Protein AF-A0A965XVR7-F1 (afdb_monomer)

Secondary structure (DSSP, 8-state):
------EESS-SBGGGG--TT-TT---GGGS-B-TT-SEEE--HHHHHHTT----TTT----TTSPEEP----TT-STT---PPPTT--EEEEE--SS---TT-EEE-TT-BTTB--EEE---GGGEEEEEEB-SSTTGGGG--S-TTT-SS-B-S-SSS--TT-S-EEEEPEEEEETTEEEE--SS-HHHHEEEESS--TT--

Foldseek 3Di:
DQFDAFEEQEQAQCLVVDDCPDPLNDDSVLGDRSVPGQEYAACQVVLVVVVARADCVQGPDDPVHHHDDDPDDQDRHNDDTPDADLQWHKDWDFDDPDPFDRPQWDWDPPADPVGTTTHGDDDPVRTPAIATEGFALVCQVVTDDDCVRAVEHHYQYNDGGCGPNQKDKDFDFPDDDPPHTDTDDPSHCVPGIDIDNHDDPSDD

Structure (mmCIF, N/CA/C/O backbone)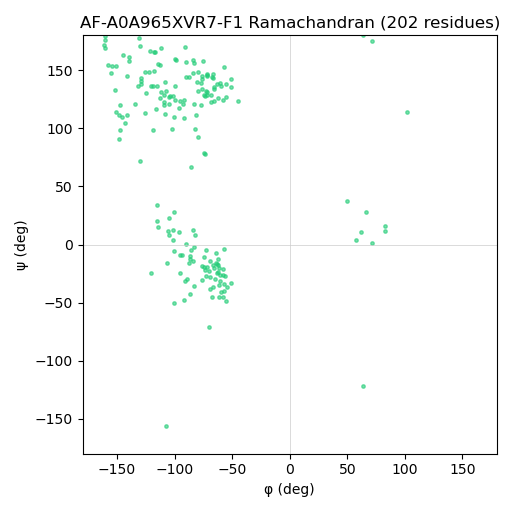:
data_AF-A0A965XVR7-F1
#
_entry.id   AF-A0A965XVR7-F1
#
loop_
_atom_site.group_PDB
_atom_site.id
_atom_site.type_symbol
_atom_site.label_atom_id
_atom_site.label_alt_id
_atom_site.label_comp_id
_atom_site.label_asym_id
_atom_site.label_entity_id
_atom_site.label_seq_id
_atom_site.pdbx_PDB_ins_code
_atom_site.Cartn_x
_atom_site.Cartn_y
_atom_site.Cartn_z
_atom_site.occupancy
_atom_site.B_iso_or_equiv
_atom_site.auth_seq_id
_atom_site.auth_comp_id
_atom_site.auth_asym_id
_atom_site.auth_atom_id
_atom_site.pdbx_PDB_model_num
ATOM 1 N N . PRO A 1 1 ? -16.048 -15.117 2.953 1.00 80.44 1 PRO A N 1
ATOM 2 C CA . PRO A 1 1 ? -16.398 -13.707 3.264 1.00 80.44 1 PRO A CA 1
ATOM 3 C C . PRO A 1 1 ? -15.919 -13.343 4.672 1.00 80.44 1 PRO A C 1
ATOM 5 O O . PRO A 1 1 ? -16.088 -14.174 5.555 1.00 80.44 1 PRO A O 1
ATOM 8 N N . GLY A 1 2 ? -15.313 -12.165 4.871 1.00 85.12 2 GLY A N 1
ATOM 9 C CA . GLY A 1 2 ? -14.724 -11.775 6.167 1.00 85.12 2 GLY A CA 1
ATOM 10 C C . GLY A 1 2 ? -13.308 -12.311 6.424 1.00 85.12 2 GLY A C 1
ATOM 11 O O . GLY A 1 2 ? -12.833 -12.246 7.547 1.00 85.12 2 GLY A O 1
ATOM 12 N N . GLN A 1 3 ? -12.649 -12.853 5.398 1.00 89.81 3 GLN A N 1
ATOM 13 C CA . GLN A 1 3 ? -11.225 -13.190 5.445 1.00 89.81 3 GLN A CA 1
ATOM 14 C C . GLN A 1 3 ? -10.391 -11.997 4.969 1.00 89.81 3 GLN A C 1
ATOM 16 O O . GLN A 1 3 ? -10.885 -11.164 4.204 1.00 89.81 3 GLN A O 1
ATOM 21 N N . SER A 1 4 ? -9.131 -11.955 5.391 1.00 93.12 4 SER A N 1
ATOM 22 C CA . SER A 1 4 ? -8.161 -10.924 5.022 1.00 93.12 4 SER A CA 1
ATOM 23 C C . SER A 1 4 ? -6.947 -11.560 4.359 1.00 93.12 4 SER A C 1
ATOM 25 O O . SER A 1 4 ? -6.571 -12.671 4.724 1.00 93.12 4 SER A O 1
ATOM 27 N N . ILE A 1 5 ? -6.340 -10.822 3.433 1.00 95.81 5 ILE A N 1
ATOM 28 C CA . ILE A 1 5 ? -5.029 -11.120 2.857 1.00 95.81 5 ILE A CA 1
ATOM 29 C C . ILE A 1 5 ? -4.039 -10.100 3.421 1.00 95.81 5 ILE A C 1
ATOM 31 O O . ILE A 1 5 ? -4.333 -8.903 3.429 1.00 95.81 5 ILE A O 1
ATOM 35 N N . VAL A 1 6 ? -2.891 -10.569 3.895 1.00 96.94 6 VAL A N 1
ATOM 36 C CA . VAL A 1 6 ? -1.755 -9.754 4.327 1.00 96.94 6 VAL A CA 1
ATOM 37 C C . VAL A 1 6 ? -0.636 -9.920 3.308 1.00 96.94 6 VAL A C 1
ATOM 39 O O . VAL A 1 6 ? -0.188 -11.038 3.069 1.00 96.94 6 VAL A O 1
ATOM 42 N N . ILE A 1 7 ? -0.191 -8.802 2.736 1.00 96.56 7 ILE A N 1
ATOM 43 C CA . ILE A 1 7 ? 1.007 -8.732 1.898 1.00 96.56 7 ILE A CA 1
ATOM 44 C C . ILE A 1 7 ? 2.062 -7.990 2.713 1.00 96.56 7 ILE A C 1
ATOM 46 O O . ILE A 1 7 ? 1.868 -6.814 3.037 1.00 96.56 7 ILE A O 1
ATOM 50 N N . ALA A 1 8 ? 3.122 -8.686 3.106 1.00 95.25 8 ALA A N 1
ATOM 51 C CA . ALA A 1 8 ? 4.238 -8.087 3.822 1.00 95.25 8 ALA A CA 1
ATOM 52 C C . ALA A 1 8 ? 5.229 -7.442 2.845 1.00 95.25 8 ALA A C 1
ATOM 54 O O . ALA A 1 8 ? 5.249 -7.777 1.663 1.00 95.25 8 ALA A O 1
ATOM 55 N N . PHE A 1 9 ? 6.032 -6.505 3.354 1.00 91.44 9 PHE A N 1
ATOM 56 C CA . PHE A 1 9 ? 7.235 -6.078 2.649 1.00 91.44 9 PHE A CA 1
ATOM 57 C C . PHE A 1 9 ? 8.248 -7.230 2.698 1.00 91.44 9 PHE A C 1
ATOM 59 O O . PHE A 1 9 ? 8.332 -7.951 1.719 1.00 91.44 9 PHE A O 1
ATOM 66 N N . ASP A 1 10 ? 8.829 -7.505 3.872 1.00 92.12 10 ASP A N 1
ATOM 67 C CA .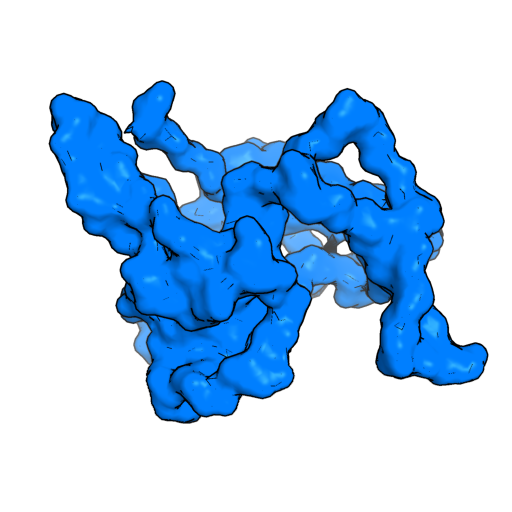 ASP A 1 10 ? 9.496 -8.781 4.166 1.00 92.12 10 ASP A CA 1
ATOM 68 C C . ASP A 1 10 ? 8.589 -9.617 5.083 1.00 92.12 10 ASP A C 1
ATOM 70 O O . ASP A 1 10 ? 8.161 -9.137 6.146 1.00 92.12 10 ASP A O 1
ATOM 74 N N . ALA A 1 11 ? 8.286 -10.865 4.726 1.00 95.69 11 ALA A N 1
ATOM 75 C CA . ALA A 1 11 ? 7.498 -11.750 5.583 1.00 95.69 11 ALA A CA 1
ATOM 76 C C . ALA A 1 11 ? 8.386 -12.469 6.601 1.00 95.69 11 ALA A C 1
ATOM 78 O O . ALA A 1 11 ? 8.523 -13.687 6.580 1.00 95.69 11 ALA A O 1
ATOM 79 N N . ILE A 1 12 ? 8.977 -11.729 7.537 1.00 94.81 12 ILE A N 1
ATOM 80 C CA . ILE A 1 12 ? 9.831 -12.288 8.596 1.00 94.81 12 ILE A CA 1
ATOM 81 C C . ILE A 1 12 ? 9.268 -12.025 9.995 1.00 94.81 12 ILE A C 1
ATOM 83 O O . ILE A 1 12 ? 8.392 -11.180 10.204 1.00 94.81 12 ILE A O 1
ATOM 87 N N . ASN A 1 13 ? 9.800 -12.738 10.987 1.00 95.94 13 ASN A N 1
ATOM 88 C CA . ASN A 1 13 ? 9.519 -12.450 12.386 1.00 95.94 13 ASN A CA 1
ATOM 89 C C . ASN A 1 13 ? 10.376 -11.268 12.867 1.00 95.94 13 ASN A C 1
ATOM 91 O O . ASN A 1 13 ? 11.504 -11.449 13.331 1.00 95.94 13 ASN A O 1
ATOM 95 N N . PHE A 1 14 ? 9.858 -10.038 12.789 1.00 93.25 14 PHE A N 1
ATOM 96 C CA . PHE A 1 14 ? 10.634 -8.864 13.206 1.00 93.25 14 PHE A CA 1
ATOM 97 C C . PHE A 1 14 ? 10.933 -8.855 14.709 1.00 93.25 14 PHE A C 1
ATOM 99 O O . PHE A 1 14 ? 11.899 -8.210 15.116 1.00 93.25 14 PHE A O 1
ATOM 106 N N . LYS A 1 15 ? 10.186 -9.600 15.539 1.00 94.50 15 LYS A N 1
ATOM 107 C CA . LYS A 1 15 ? 10.481 -9.716 16.977 1.00 94.50 15 LYS A CA 1
ATOM 108 C C . LYS A 1 15 ? 11.864 -10.317 17.245 1.00 94.50 15 LYS A C 1
ATOM 110 O O . LYS A 1 15 ? 12.506 -9.939 18.221 1.00 94.50 15 LYS A O 1
ATOM 115 N N . GLU A 1 16 ? 12.356 -11.197 16.374 1.00 94.06 16 GLU A N 1
ATOM 116 C CA . GLU A 1 16 ? 13.706 -11.778 16.484 1.00 94.06 16 GLU A CA 1
ATOM 117 C C . GLU A 1 16 ? 14.816 -10.761 16.193 1.00 94.06 16 GLU A C 1
ATOM 119 O O . GLU A 1 16 ? 15.928 -10.892 16.699 1.00 94.06 16 GLU A O 1
ATOM 124 N N . ASN A 1 17 ? 14.491 -9.701 15.451 1.00 86.62 17 ASN A N 1
ATOM 125 C CA . ASN A 1 17 ? 15.393 -8.608 15.094 1.00 86.62 17 ASN A CA 1
ATOM 126 C C . ASN A 1 17 ? 15.105 -7.331 15.901 1.00 86.62 17 ASN A C 1
ATOM 128 O O . ASN A 1 17 ? 15.425 -6.221 15.466 1.00 86.62 17 ASN A O 1
ATOM 132 N N . PHE A 1 18 ? 14.471 -7.467 17.069 1.00 89.12 18 PHE A N 1
ATOM 133 C CA . PHE A 1 18 ? 14.113 -6.333 17.911 1.00 89.12 18 PHE A CA 1
ATOM 134 C C . PHE A 1 18 ? 15.341 -5.499 18.298 1.00 89.12 18 PHE A C 1
ATOM 136 O O . PHE A 1 18 ? 16.292 -5.991 18.909 1.00 89.12 18 PHE A O 1
ATOM 143 N N . ASN A 1 19 ? 15.281 -4.199 17.998 1.00 87.88 19 ASN A N 1
ATOM 144 C CA . ASN A 1 19 ? 16.278 -3.233 18.439 1.00 87.88 19 ASN A CA 1
ATOM 145 C C . ASN A 1 19 ? 15.755 -2.438 19.654 1.00 87.88 19 ASN A C 1
ATOM 147 O O . ASN A 1 19 ? 14.888 -1.570 19.482 1.00 87.88 19 ASN A O 1
ATOM 151 N N . PRO A 1 20 ? 16.307 -2.647 20.867 1.00 87.31 20 PRO A N 1
ATOM 152 C CA . PRO A 1 20 ? 15.890 -1.909 22.062 1.00 87.31 20 PRO A CA 1
ATOM 153 C C . PRO A 1 20 ? 16.230 -0.413 22.012 1.00 87.31 20 PRO A C 1
ATOM 155 O O . PRO A 1 20 ? 15.641 0.366 22.752 1.00 87.31 20 PRO A O 1
ATOM 158 N N . ASN A 1 21 ? 17.140 0.007 21.128 1.00 89.00 21 ASN A N 1
ATOM 159 C CA . ASN A 1 21 ? 17.541 1.404 20.937 1.00 89.00 21 ASN A CA 1
ATOM 160 C C . ASN A 1 21 ? 16.867 2.040 19.707 1.00 89.00 21 ASN A C 1
ATOM 162 O O . ASN A 1 21 ? 17.444 2.914 19.058 1.00 89.00 21 ASN A O 1
ATOM 166 N N . ASN A 1 22 ? 15.674 1.571 19.326 1.00 87.12 22 ASN A N 1
ATOM 167 C CA . ASN A 1 22 ? 14.956 2.124 18.182 1.00 87.12 22 ASN A CA 1
ATOM 168 C C . ASN A 1 22 ? 14.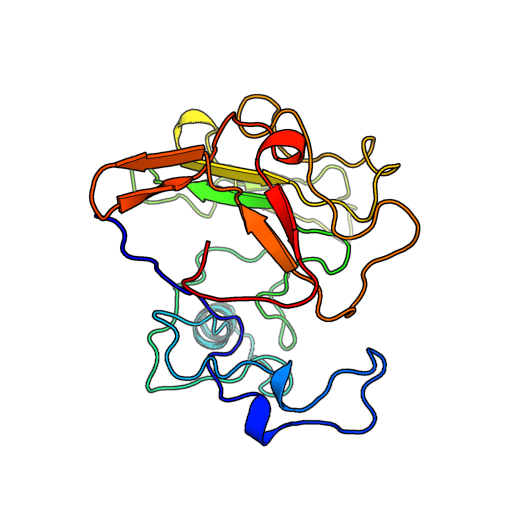496 3.570 18.450 1.00 87.12 22 ASN A C 1
ATOM 170 O O . ASN A 1 22 ? 14.094 3.934 19.553 1.00 87.12 22 ASN A O 1
ATOM 174 N N . TRP A 1 23 ? 14.528 4.395 17.408 1.00 80.94 23 TRP A N 1
ATOM 175 C CA . TRP A 1 23 ? 14.262 5.833 17.485 1.00 80.94 23 TRP A CA 1
ATOM 176 C C . TRP A 1 23 ? 12.754 6.160 17.670 1.00 80.94 23 TRP A C 1
ATOM 178 O O . TRP A 1 23 ? 12.421 7.291 18.015 1.00 80.94 23 TRP A O 1
ATOM 188 N N . ALA A 1 24 ? 11.852 5.174 17.520 1.00 83.38 24 ALA A N 1
ATOM 189 C CA . ALA A 1 24 ? 10.412 5.294 17.802 1.00 83.38 24 ALA A CA 1
ATOM 190 C C . ALA A 1 24 ? 10.027 5.026 19.269 1.00 83.38 24 ALA A C 1
ATOM 192 O O . ALA A 1 24 ? 8.872 5.246 19.633 1.00 83.38 24 ALA A O 1
ATOM 193 N N . GLY A 1 25 ? 10.943 4.522 20.104 1.00 86.69 25 GLY A N 1
ATOM 194 C CA . GLY A 1 25 ? 10.616 4.104 21.471 1.00 86.69 25 GLY A CA 1
ATOM 195 C C . GLY A 1 25 ? 9.667 2.900 21.542 1.00 86.69 25 GLY A C 1
ATOM 196 O O . GLY A 1 25 ? 8.910 2.777 22.501 1.00 86.69 25 GLY A O 1
ATOM 197 N N . LEU A 1 26 ? 9.678 2.033 20.525 1.00 89.44 26 LEU A N 1
ATOM 198 C CA . LEU A 1 26 ? 8.890 0.800 20.481 1.00 89.44 26 LEU A CA 1
ATOM 199 C C . LEU A 1 26 ? 9.439 -0.252 21.445 1.00 89.44 26 LEU A C 1
ATOM 201 O O . LEU A 1 26 ? 10.653 -0.389 21.619 1.00 89.44 26 LEU A O 1
ATOM 205 N N . THR A 1 27 ? 8.534 -1.040 22.006 1.00 91.88 27 THR A N 1
ATOM 206 C CA . THR A 1 27 ? 8.822 -2.251 22.775 1.00 91.88 27 THR A CA 1
ATOM 207 C C . THR A 1 27 ? 8.837 -3.485 21.870 1.00 91.88 27 THR A C 1
ATOM 209 O O . THR A 1 27 ? 8.429 -3.429 20.711 1.00 91.88 27 THR A O 1
ATOM 212 N N . LEU A 1 28 ? 9.283 -4.627 22.400 1.00 92.81 28 LEU A N 1
ATOM 213 C CA . LEU A 1 28 ? 9.250 -5.903 21.678 1.00 92.81 28 LEU A CA 1
ATOM 214 C C . LEU A 1 28 ? 7.831 -6.288 21.221 1.00 92.81 28 LEU A C 1
ATOM 216 O O . LEU A 1 28 ? 7.670 -6.873 20.154 1.00 92.81 28 LEU A O 1
ATOM 220 N N . GLU A 1 29 ? 6.800 -5.954 22.001 1.00 91.31 29 GLU A N 1
ATOM 221 C CA . GLU A 1 29 ? 5.413 -6.294 21.654 1.00 91.31 29 GLU A CA 1
ATOM 222 C C . GLU A 1 29 ? 4.836 -5.436 20.530 1.00 91.31 29 GLU A C 1
ATOM 224 O O . GLU A 1 29 ? 3.888 -5.853 19.870 1.00 91.31 29 GLU A O 1
ATOM 229 N N . ASP A 1 30 ? 5.432 -4.272 20.271 1.00 90.88 30 ASP A N 1
ATOM 230 C CA . ASP A 1 30 ? 5.061 -3.423 19.141 1.00 90.88 30 ASP A CA 1
ATOM 231 C C . ASP A 1 30 ? 5.609 -3.959 17.804 1.00 90.88 30 ASP A C 1
ATOM 233 O O . ASP A 1 30 ? 5.134 -3.562 16.739 1.00 90.88 30 ASP A O 1
ATOM 237 N N . TYR A 1 31 ? 6.616 -4.842 17.840 1.00 91.81 31 TYR A N 1
ATOM 238 C CA . TYR A 1 31 ? 7.166 -5.480 16.645 1.00 91.81 31 TYR A CA 1
ATOM 239 C C . TYR A 1 31 ? 6.237 -6.598 16.167 1.00 91.81 31 TYR A C 1
ATOM 241 O O . TYR A 1 31 ? 5.703 -7.380 16.954 1.00 91.81 31 TYR A O 1
ATOM 249 N N . LEU A 1 32 ? 6.064 -6.690 14.851 1.00 93.81 32 LEU A N 1
ATOM 250 C CA . LEU A 1 32 ? 5.191 -7.682 14.237 1.00 93.81 32 LEU A CA 1
ATOM 251 C C . LEU A 1 32 ? 5.942 -8.971 13.916 1.00 93.81 32 LEU A C 1
ATOM 253 O O . LEU A 1 32 ? 7.079 -8.947 13.453 1.00 93.81 32 LEU A O 1
ATOM 257 N N . ASP A 1 33 ? 5.255 -10.094 14.075 1.00 95.62 33 ASP A N 1
ATOM 258 C CA . ASP A 1 33 ? 5.623 -11.318 13.377 1.00 95.62 33 ASP A CA 1
ATOM 259 C C . ASP A 1 33 ? 4.842 -11.374 12.056 1.00 95.62 33 ASP A C 1
ATOM 261 O O . ASP A 1 33 ? 3.617 -11.524 12.059 1.00 95.62 33 ASP A O 1
ATOM 265 N N . LEU A 1 34 ? 5.542 -11.191 10.934 1.00 96.25 34 LEU A N 1
ATOM 266 C CA . LEU A 1 34 ? 4.979 -11.262 9.585 1.00 96.25 34 LEU A CA 1
ATOM 267 C C . LEU A 1 34 ? 5.365 -12.556 8.858 1.00 96.25 34 LEU A C 1
ATOM 269 O O . LEU A 1 34 ? 5.012 -12.710 7.694 1.00 96.25 34 LEU A O 1
ATOM 273 N N . SER A 1 35 ? 6.002 -13.519 9.538 1.00 96.69 35 SER A N 1
ATOM 274 C CA . SER A 1 35 ? 6.417 -14.807 8.949 1.00 96.69 35 SER A CA 1
ATOM 275 C C . SER A 1 35 ? 5.263 -15.674 8.432 1.00 96.69 35 SER A C 1
ATOM 277 O O . SER A 1 35 ? 5.479 -16.646 7.714 1.00 96.69 35 SER A O 1
ATOM 279 N N . THR A 1 36 ? 4.030 -15.307 8.786 1.00 95.69 36 THR A N 1
ATOM 280 C CA . THR A 1 36 ? 2.781 -15.970 8.385 1.00 95.69 36 THR A CA 1
ATOM 281 C C . THR A 1 36 ? 1.886 -15.077 7.514 1.00 95.69 36 THR A C 1
ATOM 283 O O . THR A 1 36 ? 0.667 -15.284 7.436 1.00 95.69 36 THR A O 1
ATOM 286 N N . ALA A 1 37 ? 2.462 -14.048 6.882 1.00 97.75 37 ALA A N 1
ATOM 287 C CA . ALA A 1 37 ? 1.774 -13.282 5.847 1.00 97.75 37 ALA A CA 1
ATOM 288 C C . ALA A 1 37 ? 1.319 -14.204 4.701 1.00 97.75 37 ALA A C 1
ATOM 290 O O . ALA A 1 37 ? 1.895 -15.264 4.468 1.00 97.75 37 ALA A O 1
ATOM 291 N N . ASP A 1 38 ? 0.251 -13.816 4.002 1.00 98.31 38 ASP A N 1
ATOM 292 C CA . ASP A 1 38 ? -0.278 -14.623 2.896 1.00 98.31 38 ASP A CA 1
ATOM 293 C C . ASP A 1 38 ? 0.602 -14.490 1.644 1.00 98.31 38 ASP A C 1
ATOM 295 O O . ASP A 1 38 ? 0.694 -15.428 0.854 1.00 98.31 38 ASP A O 1
ATOM 299 N N . PHE A 1 39 ? 1.241 -13.327 1.488 1.00 98.00 39 PHE A N 1
ATOM 300 C CA . PHE A 1 39 ? 2.245 -13.043 0.470 1.00 98.00 39 PHE A CA 1
ATOM 301 C C . PHE A 1 39 ? 3.322 -12.108 1.020 1.00 98.00 39 PHE A C 1
ATOM 303 O O . PHE A 1 39 ? 3.091 -11.380 1.992 1.00 98.00 39 PHE A O 1
ATOM 310 N N . GLU A 1 40 ? 4.450 -12.047 0.328 1.00 96.44 40 GLU A N 1
ATOM 311 C CA . GLU A 1 40 ? 5.478 -11.032 0.540 1.00 96.44 40 GLU A CA 1
ATOM 312 C C . GLU A 1 40 ? 5.908 -10.371 -0.765 1.00 96.44 40 GLU A C 1
ATOM 314 O O . GLU A 1 40 ? 5.507 -10.779 -1.861 1.00 96.44 40 GLU A O 1
ATOM 319 N N . MET A 1 41 ? 6.691 -9.306 -0.637 1.00 93.94 41 MET A N 1
ATOM 320 C CA . MET A 1 41 ? 7.310 -8.638 -1.767 1.00 93.94 41 MET A CA 1
ATOM 321 C C . MET A 1 41 ? 8.765 -9.074 -1.832 1.00 93.94 41 MET A C 1
ATOM 323 O O . MET A 1 41 ? 9.482 -8.922 -0.860 1.00 93.94 41 MET A O 1
ATOM 327 N N . TYR A 1 42 ? 9.207 -9.548 -2.994 1.00 95.12 42 TYR A N 1
ATOM 328 C CA . TYR A 1 42 ? 10.615 -9.851 -3.224 1.00 95.12 42 TYR A CA 1
ATOM 329 C C . TYR A 1 42 ? 10.994 -9.435 -4.640 1.00 95.12 42 TYR A C 1
ATOM 331 O O . TYR A 1 42 ? 10.512 -9.990 -5.633 1.00 95.12 42 TYR A O 1
ATOM 339 N N . ALA A 1 43 ? 11.821 -8.396 -4.764 1.00 94.81 43 ALA A N 1
ATOM 340 C CA . ALA A 1 43 ? 12.060 -7.744 -6.048 1.00 94.81 43 ALA A CA 1
ATOM 341 C C . ALA A 1 43 ? 13.125 -8.423 -6.912 1.00 94.81 43 ALA A C 1
ATOM 343 O O . ALA A 1 43 ? 13.219 -8.124 -8.105 1.00 94.81 43 ALA A O 1
ATOM 344 N N . PHE A 1 44 ? 13.922 -9.330 -6.347 1.00 95.44 44 PHE A N 1
ATOM 345 C CA . PHE A 1 44 ? 15.057 -9.950 -7.035 1.00 95.44 44 PHE A CA 1
ATOM 346 C C . PHE A 1 44 ? 14.681 -10.627 -8.357 1.00 95.44 44 PHE A C 1
ATOM 348 O O . PHE A 1 44 ? 15.320 -10.287 -9.352 1.00 95.44 44 PHE A O 1
ATOM 355 N N . PRO A 1 45 ? 13.635 -11.476 -8.452 1.00 94.88 45 PRO A N 1
ATOM 356 C CA . PRO A 1 45 ? 13.285 -12.110 -9.724 1.00 94.88 45 PRO A CA 1
ATOM 357 C C . PRO A 1 45 ? 13.005 -11.087 -10.835 1.00 94.88 45 PRO A C 1
ATOM 359 O O . PRO A 1 45 ? 13.444 -11.243 -11.977 1.00 94.88 45 PRO A O 1
ATOM 362 N N . PHE A 1 46 ? 12.322 -9.987 -10.499 1.00 95.31 46 PHE A N 1
ATOM 363 C CA . PHE A 1 46 ? 12.099 -8.894 -11.441 1.00 95.31 46 PHE A CA 1
ATOM 364 C C . PHE A 1 46 ? 13.407 -8.174 -11.790 1.00 95.31 46 PHE A C 1
ATOM 366 O O . PHE A 1 46 ? 13.667 -7.911 -12.964 1.00 95.31 46 PHE A O 1
ATOM 373 N N . LEU A 1 47 ? 14.243 -7.859 -10.803 1.00 96.19 47 LEU A N 1
ATOM 374 C CA . LEU A 1 47 ? 15.518 -7.168 -11.003 1.00 96.19 47 LEU A CA 1
ATOM 375 C C . LEU A 1 47 ? 16.486 -7.964 -11.878 1.00 96.19 47 LEU A C 1
ATOM 377 O O . LEU A 1 47 ? 17.049 -7.403 -12.820 1.00 96.19 47 LEU A O 1
ATOM 381 N N . GLU A 1 48 ? 16.613 -9.263 -11.630 1.00 95.62 48 GLU A N 1
ATOM 382 C CA . GLU A 1 48 ? 17.411 -10.190 -12.432 1.00 95.62 48 GLU A CA 1
ATOM 383 C C . GLU A 1 48 ? 16.917 -10.233 -13.879 1.00 95.62 48 GLU A C 1
ATOM 385 O O . GLU A 1 48 ? 17.722 -10.147 -14.809 1.00 95.62 48 GLU A O 1
ATOM 390 N N . SER A 1 49 ? 15.594 -10.225 -14.097 1.00 95.31 49 SER A N 1
ATOM 391 C CA . SER A 1 49 ? 15.010 -10.135 -15.447 1.00 95.31 49 SER A CA 1
ATOM 392 C C . SER A 1 49 ? 15.376 -8.840 -16.192 1.00 95.31 49 SER A C 1
ATOM 394 O O . SER A 1 49 ? 15.300 -8.780 -17.421 1.00 95.31 49 SER A O 1
ATOM 396 N N . LYS A 1 50 ? 15.785 -7.797 -15.458 1.00 95.19 50 LYS A N 1
ATOM 397 C CA . LYS A 1 50 ? 16.255 -6.508 -15.987 1.00 95.19 50 LYS A CA 1
ATOM 398 C C . LYS A 1 50 ? 17.785 -6.376 -15.985 1.00 95.19 50 LYS A C 1
ATOM 400 O O . LYS A 1 50 ? 18.290 -5.324 -16.367 1.00 95.19 50 LYS A O 1
ATOM 405 N N . GLY A 1 51 ? 18.520 -7.424 -15.604 1.00 96.50 51 GLY A N 1
ATOM 406 C CA . GLY A 1 51 ? 19.987 -7.441 -15.568 1.00 96.50 51 GLY A CA 1
ATOM 407 C C . GLY A 1 51 ? 20.608 -6.821 -14.312 1.00 96.50 51 GLY A C 1
ATOM 408 O O . GLY A 1 51 ? 21.799 -6.509 -14.319 1.00 96.50 51 GLY A O 1
ATOM 409 N N . PHE A 1 52 ? 19.827 -6.631 -13.249 1.00 96.81 52 PHE A N 1
ATOM 410 C CA . PHE A 1 52 ? 20.312 -6.197 -11.937 1.00 96.81 52 PHE A CA 1
ATOM 411 C C . PHE A 1 52 ? 20.480 -7.390 -10.997 1.00 96.81 52 PHE A C 1
ATOM 413 O O . PHE A 1 52 ? 19.864 -8.431 -11.188 1.00 96.81 52 PHE A O 1
ATOM 420 N N . THR A 1 53 ? 21.301 -7.239 -9.960 1.00 95.06 53 THR A N 1
ATOM 421 C CA . THR A 1 53 ? 21.598 -8.330 -9.011 1.00 95.06 53 THR A CA 1
ATOM 422 C C . THR A 1 53 ? 20.739 -8.311 -7.749 1.00 95.06 53 THR A C 1
ATOM 424 O O . THR A 1 53 ? 20.845 -9.225 -6.941 1.00 95.06 53 THR A O 1
ATOM 427 N N . GLY A 1 54 ? 19.962 -7.244 -7.530 1.00 93.44 54 GLY A N 1
ATOM 428 C CA . GLY A 1 54 ? 19.335 -6.978 -6.234 1.00 93.44 54 GLY A CA 1
ATOM 429 C C . GLY A 1 54 ? 20.352 -6.729 -5.110 1.00 93.44 54 GLY A C 1
ATOM 430 O O . GLY A 1 54 ? 21.572 -6.726 -5.326 1.00 93.44 54 GLY A O 1
ATOM 431 N N . ASN A 1 55 ? 19.836 -6.478 -3.905 1.00 92.75 55 ASN A N 1
ATOM 432 C CA . ASN A 1 55 ? 20.633 -6.281 -2.699 1.00 92.75 55 ASN A CA 1
ATOM 433 C C . ASN A 1 55 ? 19.874 -6.783 -1.463 1.00 92.75 55 ASN A C 1
ATOM 435 O O . ASN A 1 55 ? 18.896 -6.175 -1.031 1.00 92.75 55 ASN A O 1
ATOM 439 N N . SER A 1 56 ? 20.377 -7.864 -0.865 1.00 89.62 56 SER A N 1
ATOM 440 C CA . SER A 1 56 ? 19.730 -8.575 0.243 1.00 89.62 56 SER A CA 1
ATOM 441 C C . SER A 1 56 ? 19.790 -7.817 1.569 1.00 89.62 56 SER A C 1
ATOM 443 O O . SER A 1 56 ? 19.242 -8.264 2.567 1.00 89.62 56 SER A O 1
ATOM 445 N N . PHE A 1 57 ? 20.490 -6.680 1.608 1.00 88.69 57 PHE A N 1
ATOM 446 C CA . PHE A 1 57 ? 20.402 -5.747 2.725 1.00 88.69 57 PHE A CA 1
ATOM 447 C C . PHE A 1 57 ? 19.038 -5.043 2.777 1.00 88.69 57 PHE A C 1
ATOM 449 O O . PHE A 1 57 ? 18.619 -4.621 3.850 1.00 88.69 57 PHE A O 1
ATOM 456 N N . PHE A 1 58 ? 18.373 -4.877 1.629 1.00 85.81 58 PHE A N 1
ATOM 457 C CA . PHE A 1 58 ? 17.134 -4.106 1.519 1.00 85.81 58 PHE A CA 1
ATOM 458 C C . PHE A 1 58 ? 15.869 -4.948 1.331 1.00 85.81 58 PHE A C 1
ATOM 460 O O . PHE A 1 58 ? 14.783 -4.397 1.472 1.00 85.81 58 PHE A O 1
ATOM 467 N N . ASP A 1 59 ? 16.008 -6.218 0.956 1.00 89.56 59 ASP A N 1
ATOM 468 C CA . ASP A 1 59 ? 14.900 -7.077 0.533 1.00 89.56 59 ASP A CA 1
ATOM 469 C C . ASP A 1 59 ? 15.260 -8.533 0.874 1.00 89.56 59 ASP A C 1
ATOM 471 O O . ASP A 1 59 ? 16.271 -9.053 0.377 1.00 89.56 59 ASP A O 1
ATOM 475 N N . ILE A 1 60 ? 14.518 -9.143 1.800 1.00 92.00 60 ILE A N 1
ATOM 476 C CA . ILE A 1 60 ? 14.822 -10.454 2.388 1.00 92.00 60 ILE A CA 1
ATOM 477 C C . ILE A 1 60 ? 13.718 -11.442 2.009 1.00 92.00 60 ILE A C 1
ATOM 479 O O . ILE A 1 60 ? 12.591 -11.307 2.463 1.00 92.00 60 ILE A O 1
ATOM 483 N N . ASP A 1 61 ? 14.076 -12.487 1.258 1.00 94.81 61 ASP A N 1
ATOM 484 C CA . ASP A 1 61 ? 13.149 -13.560 0.873 1.00 94.81 61 ASP A CA 1
ATOM 485 C C . ASP A 1 61 ? 12.857 -14.497 2.056 1.00 94.81 61 ASP A C 1
ATOM 487 O O . ASP A 1 61 ? 13.781 -15.045 2.679 1.00 94.81 61 ASP A O 1
ATOM 491 N N . ASN A 1 62 ? 11.577 -14.736 2.335 1.00 96.12 62 ASN A N 1
ATOM 492 C CA . ASN A 1 62 ? 11.111 -15.864 3.123 1.00 96.12 62 ASN A CA 1
ATOM 493 C C . ASN A 1 62 ? 10.545 -16.940 2.179 1.00 96.12 62 ASN A C 1
ATOM 495 O O . ASN A 1 62 ? 9.356 -16.943 1.867 1.00 96.12 62 ASN A O 1
ATOM 499 N N . PRO A 1 63 ? 11.313 -17.994 1.852 1.00 95.56 63 PRO A N 1
ATOM 500 C CA . PRO A 1 63 ? 10.888 -19.005 0.880 1.00 95.56 63 PRO A CA 1
ATOM 501 C C . PRO A 1 63 ? 9.654 -19.826 1.305 1.00 95.56 63 PRO A C 1
ATOM 503 O O . PRO A 1 63 ? 9.153 -20.636 0.524 1.00 95.56 63 PRO A O 1
ATOM 506 N N . SER A 1 64 ? 9.177 -19.674 2.547 1.00 97.25 64 SER A N 1
ATOM 507 C CA . SER A 1 64 ? 7.934 -20.294 3.026 1.00 97.25 64 SER A CA 1
ATOM 508 C C . SER A 1 64 ? 6.683 -19.457 2.730 1.00 97.25 64 SER A C 1
ATOM 510 O O . SER A 1 64 ? 5.573 -19.973 2.879 1.00 97.25 64 SER A O 1
ATOM 512 N N . VAL A 1 65 ? 6.840 -18.195 2.326 1.00 98.25 65 VAL A N 1
ATOM 513 C CA . VAL A 1 65 ? 5.756 -17.271 1.981 1.00 98.25 65 VAL A CA 1
ATOM 514 C C . VAL A 1 65 ? 5.799 -16.995 0.472 1.00 98.25 65 VAL A C 1
ATOM 516 O O . VAL A 1 65 ? 6.859 -16.732 -0.082 1.00 98.25 65 VAL A O 1
ATOM 519 N N . PRO A 1 66 ? 4.671 -17.096 -0.254 1.00 98.12 66 PRO A N 1
ATOM 520 C CA . PRO A 1 66 ? 4.666 -16.818 -1.685 1.00 98.12 66 PRO A CA 1
ATOM 521 C C . PRO A 1 66 ? 4.965 -15.348 -2.011 1.00 98.12 66 PRO A C 1
ATOM 523 O O . PRO A 1 66 ? 4.347 -14.437 -1.459 1.00 98.12 66 PRO A O 1
ATOM 526 N N . ASN A 1 67 ? 5.827 -15.128 -3.000 1.00 97.12 67 ASN A N 1
ATOM 527 C CA . ASN A 1 67 ? 6.129 -13.800 -3.527 1.00 97.12 67 ASN A CA 1
ATOM 528 C C . ASN A 1 67 ? 5.007 -13.266 -4.431 1.00 97.12 67 ASN A C 1
ATOM 530 O O . ASN A 1 67 ? 4.422 -14.010 -5.224 1.00 97.12 67 ASN A O 1
ATOM 534 N N . VAL A 1 68 ? 4.725 -11.963 -4.350 1.00 95.88 68 VAL A N 1
ATOM 535 C CA . VAL A 1 68 ? 3.945 -11.262 -5.380 1.00 95.88 68 VAL A CA 1
ATOM 536 C C . VAL A 1 68 ? 4.803 -10.996 -6.617 1.00 95.88 68 VAL A C 1
ATOM 538 O O . VAL A 1 68 ? 5.983 -10.663 -6.515 1.00 95.88 68 VAL A O 1
ATOM 541 N N . ASP A 1 69 ? 4.193 -11.064 -7.800 1.00 94.00 69 ASP A N 1
ATOM 542 C CA . ASP A 1 69 ? 4.880 -10.715 -9.042 1.00 94.00 69 ASP A CA 1
ATOM 543 C C . ASP A 1 69 ? 4.987 -9.194 -9.203 1.00 94.00 69 ASP A C 1
ATOM 545 O O . ASP A 1 69 ? 3.984 -8.478 -9.319 1.00 94.00 69 ASP A O 1
ATOM 549 N N . ILE A 1 70 ? 6.215 -8.685 -9.297 1.00 93.69 70 ILE A N 1
ATOM 550 C CA . ILE A 1 70 ? 6.452 -7.299 -9.701 1.00 93.69 70 ILE A CA 1
ATOM 551 C C . ILE A 1 70 ? 6.382 -7.220 -11.225 1.00 93.69 70 ILE A C 1
ATOM 553 O O . ILE A 1 70 ? 7.250 -7.720 -11.933 1.00 93.69 70 ILE A O 1
ATOM 557 N N . LEU A 1 71 ? 5.350 -6.554 -11.741 1.00 93.62 71 LEU A N 1
ATOM 558 C CA . LEU A 1 71 ? 5.158 -6.390 -13.187 1.00 93.62 71 LEU A CA 1
ATOM 559 C C . LEU A 1 71 ? 5.842 -5.135 -13.741 1.00 93.62 71 LEU A C 1
ATOM 561 O O . LEU A 1 71 ? 6.240 -5.097 -14.904 1.00 93.62 71 LEU A O 1
ATOM 565 N N . TYR A 1 72 ? 5.964 -4.090 -12.921 1.00 93.50 72 TYR A N 1
ATOM 566 C CA . TYR A 1 72 ? 6.499 -2.799 -13.337 1.00 93.50 72 TYR A CA 1
ATOM 567 C C . TYR A 1 72 ? 7.163 -2.069 -12.168 1.00 93.50 72 TYR A C 1
ATOM 569 O O . TYR A 1 72 ? 6.571 -1.931 -11.100 1.00 93.50 72 TYR A O 1
ATOM 577 N N . MET A 1 73 ? 8.362 -1.534 -12.401 1.00 91.94 73 MET A N 1
ATOM 578 C CA . MET A 1 73 ? 9.077 -0.667 -11.466 1.00 91.94 73 MET A CA 1
ATOM 579 C C . MET A 1 73 ? 9.907 0.347 -12.257 1.00 91.94 73 MET A C 1
ATOM 581 O O . MET A 1 73 ? 10.776 -0.033 -13.041 1.00 91.94 73 MET A O 1
ATOM 585 N N . TYR A 1 74 ? 9.643 1.641 -12.061 1.00 87.94 74 TYR A N 1
ATOM 586 C CA . TYR A 1 74 ? 10.270 2.703 -12.859 1.00 87.94 74 TYR A CA 1
ATOM 587 C C . TYR A 1 74 ? 11.751 2.940 -12.511 1.00 87.94 74 TYR A C 1
ATOM 589 O O . TYR A 1 74 ? 12.493 3.496 -13.313 1.00 87.94 74 TYR A O 1
ATOM 597 N N . ASN A 1 75 ? 12.178 2.547 -11.310 1.00 86.31 75 ASN A N 1
ATOM 598 C CA . ASN A 1 75 ? 13.490 2.833 -10.726 1.00 86.31 75 ASN A CA 1
ATOM 599 C C . ASN A 1 75 ? 14.338 1.568 -10.505 1.00 86.31 75 ASN A C 1
ATOM 601 O O . ASN A 1 75 ? 15.088 1.496 -9.531 1.00 86.31 75 ASN A O 1
ATOM 605 N N . ALA A 1 76 ? 14.213 0.568 -11.382 1.00 91.38 76 ALA A N 1
ATOM 606 C CA . ALA A 1 76 ? 14.995 -0.662 -11.286 1.00 91.38 76 ALA A CA 1
ATOM 607 C C . ALA A 1 76 ? 16.508 -0.376 -11.243 1.00 91.38 76 ALA A C 1
ATOM 609 O O . ALA A 1 76 ? 17.049 0.347 -12.078 1.00 91.38 76 ALA A O 1
ATOM 610 N N . SER A 1 77 ? 17.172 -0.923 -10.227 1.00 93.31 77 SER A N 1
ATOM 611 C CA . SER A 1 77 ? 18.612 -0.820 -9.983 1.00 93.31 77 SER A CA 1
ATOM 612 C C . SER A 1 77 ? 19.043 -1.928 -9.017 1.00 93.31 77 SER A C 1
ATOM 614 O O . SER A 1 77 ? 18.190 -2.575 -8.413 1.00 93.31 77 SER A O 1
ATOM 616 N N . ASN A 1 78 ? 20.349 -2.121 -8.801 1.00 93.31 78 ASN A N 1
ATOM 617 C CA . ASN A 1 78 ? 20.844 -3.122 -7.841 1.00 93.31 78 ASN A CA 1
ATOM 618 C C . ASN A 1 78 ? 20.333 -2.905 -6.405 1.00 93.31 78 ASN A C 1
ATOM 620 O O . ASN A 1 78 ? 20.235 -3.862 -5.657 1.00 93.31 78 ASN A O 1
ATOM 624 N N . ASN A 1 79 ? 19.990 -1.673 -6.021 1.00 92.75 79 ASN A N 1
ATOM 625 C CA . ASN A 1 79 ? 19.471 -1.354 -4.686 1.00 92.75 79 ASN A CA 1
ATOM 626 C C . ASN A 1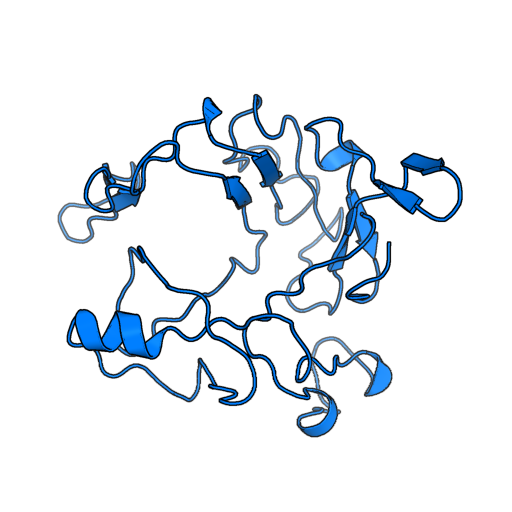 79 ? 17.962 -1.071 -4.688 1.00 92.75 79 ASN A C 1
ATOM 628 O O . ASN A 1 79 ? 17.457 -0.496 -3.728 1.00 92.75 79 ASN A O 1
ATOM 632 N N . ALA A 1 80 ? 17.253 -1.366 -5.779 1.00 91.50 80 ALA A N 1
ATOM 633 C CA . ALA A 1 80 ? 15.811 -1.174 -5.823 1.00 91.50 80 ALA A CA 1
ATOM 634 C C . ALA A 1 80 ? 15.094 -2.329 -5.115 1.00 91.50 80 ALA A C 1
ATOM 636 O O . ALA A 1 80 ? 15.568 -3.456 -5.109 1.00 91.50 80 ALA A O 1
ATOM 637 N N . PHE A 1 81 ? 13.953 -2.011 -4.521 1.00 89.94 81 PHE A N 1
ATOM 638 C CA . PHE A 1 81 ? 13.046 -2.922 -3.830 1.00 89.94 81 PHE A CA 1
ATOM 639 C C . PHE A 1 81 ? 11.676 -2.239 -3.750 1.00 89.94 81 PHE A C 1
ATOM 641 O O . PHE A 1 81 ? 11.563 -1.039 -4.048 1.00 89.94 81 PHE A O 1
ATOM 648 N N . PHE A 1 82 ? 10.624 -2.965 -3.366 1.00 84.94 82 PHE A N 1
ATOM 649 C CA . PHE A 1 82 ? 9.274 -2.396 -3.296 1.00 84.94 82 PHE A CA 1
ATOM 650 C C . PHE A 1 82 ? 9.092 -1.469 -2.083 1.00 84.94 82 PHE A C 1
ATOM 652 O O . PHE A 1 82 ? 8.507 -1.818 -1.064 1.00 84.94 82 PHE A O 1
ATOM 659 N N . ARG A 1 83 ? 9.591 -0.240 -2.174 1.00 83.56 83 ARG A N 1
ATOM 660 C CA . ARG A 1 83 ? 9.497 0.724 -1.076 1.00 83.56 83 ARG A CA 1
ATOM 661 C C . ARG A 1 83 ? 8.262 1.608 -1.210 1.00 83.56 83 ARG A C 1
ATOM 663 O O . ARG A 1 83 ? 8.139 2.368 -2.171 1.00 83.56 83 ARG A O 1
ATOM 670 N N . LEU A 1 84 ? 7.387 1.585 -0.207 1.00 86.44 84 LEU A N 1
ATOM 671 C CA . LEU A 1 84 ? 6.349 2.608 -0.070 1.00 86.44 84 LEU A CA 1
ATOM 672 C C . LEU A 1 84 ? 6.966 3.941 0.374 1.00 86.44 84 LEU A C 1
ATOM 674 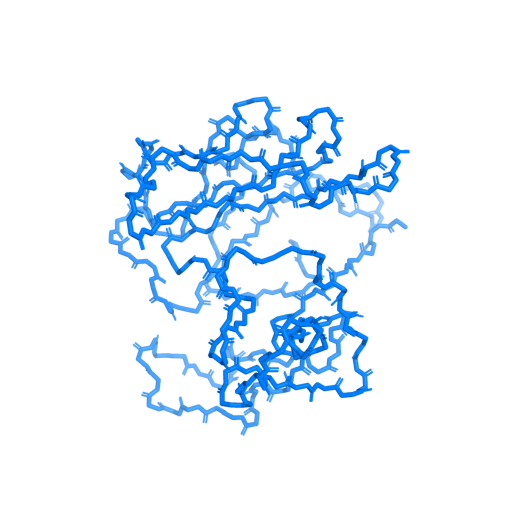O O . LEU A 1 84 ? 7.952 3.973 1.103 1.00 86.44 84 LEU A O 1
ATOM 678 N N . ASN A 1 85 ? 6.394 5.058 -0.079 1.00 86.12 85 ASN A N 1
ATOM 679 C CA . ASN A 1 85 ? 6.859 6.384 0.322 1.00 86.12 85 ASN A CA 1
ATOM 680 C C . ASN A 1 85 ? 6.611 6.605 1.823 1.00 86.12 85 ASN A C 1
ATOM 682 O O . ASN A 1 85 ? 5.463 6.563 2.263 1.00 86.12 85 ASN A O 1
ATOM 686 N N . ASP A 1 86 ? 7.663 6.912 2.583 1.00 83.25 86 ASP A N 1
ATOM 687 C CA . ASP A 1 86 ? 7.560 7.146 4.028 1.00 83.25 86 ASP A CA 1
ATOM 688 C C . ASP A 1 86 ? 6.684 8.366 4.366 1.00 83.25 86 ASP A C 1
ATOM 690 O O . ASP A 1 86 ? 6.128 8.435 5.458 1.00 83.25 86 ASP A O 1
ATOM 694 N N . TYR A 1 87 ? 6.547 9.324 3.434 1.00 83.62 87 TYR A N 1
ATOM 695 C CA . TYR A 1 87 ? 5.732 10.546 3.574 1.00 83.62 87 TYR A CA 1
ATOM 696 C C . TYR A 1 87 ? 4.249 10.310 3.233 1.00 83.62 87 TYR A C 1
ATOM 698 O O . TYR A 1 87 ? 3.490 11.259 3.030 1.00 83.62 87 TYR A O 1
ATOM 706 N N . GLY A 1 88 ? 3.841 9.046 3.120 1.00 87.25 88 GLY A N 1
ATOM 707 C CA . GLY A 1 88 ? 2.499 8.643 2.728 1.00 87.25 88 GLY A CA 1
ATOM 708 C C . GLY A 1 88 ? 2.444 8.193 1.263 1.00 87.25 88 GLY A C 1
ATOM 709 O O . GLY A 1 88 ? 2.651 9.006 0.348 1.00 87.25 88 GLY A O 1
ATOM 710 N N . PRO A 1 89 ? 2.168 6.902 1.004 1.00 91.88 89 PRO A N 1
ATOM 711 C CA . PRO A 1 89 ? 1.946 6.396 -0.343 1.00 91.88 89 PRO A CA 1
ATOM 712 C C . PRO A 1 89 ? 0.498 6.625 -0.804 1.00 91.88 89 PRO A C 1
ATOM 714 O O . PRO A 1 89 ? -0.429 6.708 -0.004 1.00 91.88 89 PRO A O 1
ATOM 717 N N . GLY A 1 90 ? 0.291 6.663 -2.119 1.00 93.94 90 GLY A N 1
ATOM 718 C CA . GLY A 1 90 ? -1.020 6.392 -2.709 1.00 93.94 90 GLY A CA 1
ATOM 719 C C . GLY A 1 90 ? -1.078 4.923 -3.114 1.00 93.94 90 GLY A C 1
ATOM 720 O O . GLY A 1 90 ? -0.218 4.478 -3.873 1.00 93.94 90 GLY A O 1
ATOM 721 N N . LEU A 1 91 ? -2.057 4.176 -2.612 1.00 95.69 91 LEU A N 1
ATOM 722 C CA . LEU A 1 91 ? -2.212 2.746 -2.883 1.00 95.69 91 LEU A CA 1
ATOM 723 C C . LEU A 1 91 ? -3.544 2.490 -3.573 1.00 95.69 91 LEU A C 1
ATOM 725 O O . LEU A 1 91 ? -4.566 3.033 -3.166 1.00 95.69 91 LEU A O 1
ATOM 729 N N . ILE A 1 92 ? -3.536 1.641 -4.596 1.00 96.88 92 ILE A N 1
ATOM 730 C CA . ILE A 1 92 ? -4.752 1.193 -5.274 1.00 96.88 92 ILE A CA 1
ATOM 731 C C . ILE A 1 92 ? -4.762 -0.326 -5.373 1.00 96.88 92 ILE A C 1
ATOM 733 O O . ILE A 1 92 ? -3.733 -0.951 -5.630 1.00 96.88 92 ILE A O 1
ATOM 737 N N . LEU A 1 93 ? -5.946 -0.907 -5.232 1.00 96.94 93 LEU A N 1
ATOM 738 C CA . LEU A 1 93 ? -6.235 -2.264 -5.661 1.00 96.94 93 LEU A CA 1
ATOM 739 C C . LEU A 1 93 ? -7.047 -2.168 -6.946 1.00 96.94 93 LEU A C 1
ATOM 741 O O . LEU A 1 93 ? -8.067 -1.486 -6.993 1.00 96.94 93 LEU A O 1
ATOM 745 N N . PHE A 1 94 ? -6.620 -2.850 -8.000 1.00 96.88 94 PHE A N 1
ATOM 746 C CA . PHE A 1 94 ? -7.323 -2.834 -9.278 1.00 96.88 94 PHE A CA 1
ATOM 747 C C . PHE A 1 94 ? -7.343 -4.227 -9.897 1.00 96.88 94 PHE A C 1
ATOM 749 O O . PHE A 1 94 ? -6.520 -5.083 -9.575 1.00 96.88 94 PHE A O 1
ATOM 756 N N . ARG A 1 95 ? -8.298 -4.455 -10.797 1.00 96.69 95 ARG A N 1
ATOM 757 C CA . ARG A 1 95 ? -8.398 -5.689 -11.577 1.00 96.69 95 ARG A CA 1
ATOM 758 C C . ARG A 1 95 ? -8.450 -5.332 -13.054 1.00 96.69 95 ARG A C 1
ATOM 760 O O . ARG A 1 95 ? -9.427 -4.717 -13.483 1.00 96.69 95 ARG A O 1
ATOM 767 N N . PRO A 1 96 ? -7.422 -5.675 -13.841 1.00 93.50 96 PRO A N 1
ATOM 768 C CA . PRO A 1 96 ? -7.446 -5.376 -15.259 1.00 93.50 96 PRO A CA 1
ATOM 769 C C . PRO A 1 96 ? -8.447 -6.300 -15.980 1.00 93.50 96 PRO A C 1
ATOM 771 O O . PRO A 1 96 ? -8.638 -7.451 -15.592 1.00 93.50 96 PRO A O 1
ATOM 774 N N . GLU A 1 97 ? -9.120 -5.782 -17.012 1.00 91.56 97 GLU A N 1
ATOM 775 C CA . GLU A 1 97 ? -10.070 -6.557 -17.837 1.00 91.56 97 GLU A CA 1
ATOM 776 C C . GLU A 1 97 ? -9.353 -7.553 -18.766 1.00 91.56 97 GLU A C 1
ATOM 778 O O . GLU A 1 97 ? -9.909 -8.580 -19.146 1.00 91.56 97 GLU A O 1
ATOM 783 N N . THR A 1 98 ? -8.110 -7.23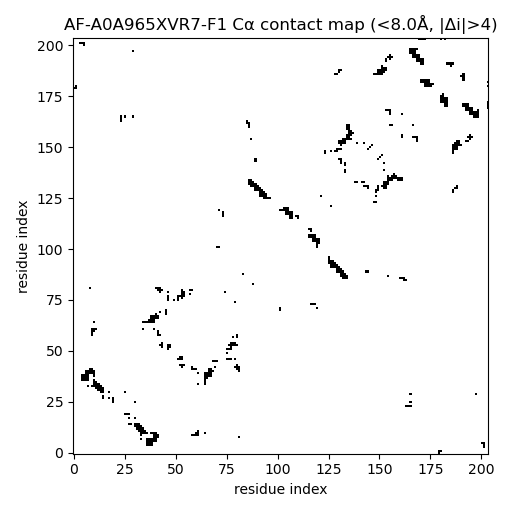7 -19.124 1.00 91.56 98 THR A N 1
ATOM 784 C CA . THR A 1 98 ? -7.204 -8.043 -19.946 1.00 91.56 98 THR A CA 1
ATOM 785 C C . THR A 1 98 ? -5.848 -8.130 -19.257 1.00 91.56 98 THR A C 1
ATOM 787 O O . THR A 1 98 ? -5.634 -7.494 -18.227 1.00 91.56 98 THR A O 1
ATOM 790 N N . THR A 1 99 ? -4.893 -8.861 -19.831 1.00 91.38 99 THR A N 1
ATOM 791 C CA . THR A 1 99 ? -3.494 -8.759 -19.399 1.00 91.38 99 THR A CA 1
ATOM 792 C C . THR A 1 99 ? -3.051 -7.295 -19.385 1.00 91.38 99 THR A C 1
ATOM 794 O O . THR A 1 99 ? -3.377 -6.530 -20.299 1.00 91.38 99 THR A O 1
ATOM 797 N N . LEU A 1 100 ? -2.354 -6.904 -18.319 1.00 93.44 100 LEU A N 1
ATOM 798 C CA . LEU A 1 100 ? -1.822 -5.560 -18.147 1.00 93.44 100 LEU A CA 1
ATOM 799 C C . LEU A 1 100 ? -0.697 -5.319 -19.160 1.00 93.44 100 LEU A C 1
ATOM 801 O O . LEU A 1 100 ? 0.286 -6.054 -19.179 1.00 93.44 100 LEU A O 1
ATOM 805 N N . ASP A 1 101 ? -0.840 -4.284 -19.983 1.00 94.44 101 ASP A N 1
ATOM 806 C CA . ASP A 1 101 ? 0.225 -3.825 -20.872 1.00 94.44 101 ASP A CA 1
ATOM 807 C C . ASP A 1 101 ? 1.193 -2.931 -20.087 1.00 94.44 101 ASP A C 1
ATOM 809 O O . ASP A 1 101 ? 0.914 -1.754 -19.846 1.00 94.44 101 ASP A O 1
ATOM 813 N N . VAL A 1 102 ? 2.315 -3.511 -19.656 1.00 93.62 102 VAL A N 1
ATOM 814 C CA . VAL A 1 102 ? 3.339 -2.824 -18.851 1.00 93.62 102 VAL A CA 1
ATOM 815 C C . VAL A 1 102 ? 4.103 -1.750 -19.630 1.00 93.62 102 VAL A C 1
ATOM 817 O O . VAL A 1 102 ? 4.739 -0.894 -19.016 1.00 93.62 102 VAL A O 1
ATOM 820 N N . GLU A 1 103 ? 3.998 -1.744 -20.961 1.00 94.25 103 GLU A N 1
ATOM 821 C CA . GLU A 1 103 ? 4.605 -0.729 -21.826 1.00 94.25 103 GLU A CA 1
ATOM 822 C C . GLU A 1 103 ? 3.687 0.488 -22.012 1.00 94.25 103 GLU A C 1
ATOM 824 O O . GLU A 1 103 ? 4.148 1.570 -22.395 1.00 94.25 103 GLU A O 1
ATOM 829 N N . ASN A 1 104 ? 2.392 0.369 -21.683 1.00 95.56 104 ASN A N 1
ATOM 830 C CA . ASN A 1 104 ? 1.446 1.480 -21.739 1.00 95.56 104 ASN A CA 1
ATOM 831 C C . ASN A 1 104 ? 1.671 2.472 -20.590 1.00 95.56 104 ASN A C 1
ATOM 833 O O . ASN A 1 104 ? 0.936 2.546 -19.599 1.00 95.56 104 ASN A O 1
ATOM 837 N N . THR A 1 105 ? 2.698 3.288 -20.768 1.00 96.56 105 THR A N 1
ATOM 838 C CA . THR A 1 105 ? 3.178 4.252 -19.788 1.00 96.56 105 THR A CA 1
ATOM 839 C C . THR A 1 105 ? 2.935 5.693 -20.238 1.00 96.56 105 THR A C 1
ATOM 841 O O . THR A 1 105 ? 2.510 5.981 -21.365 1.00 96.56 105 THR A O 1
ATOM 844 N N . ILE A 1 106 ? 3.137 6.629 -19.316 1.00 95.75 106 ILE A N 1
ATOM 845 C CA . ILE A 1 106 ? 3.143 8.072 -19.552 1.00 95.75 106 ILE A CA 1
ATOM 846 C C . ILE A 1 106 ? 4.407 8.679 -18.947 1.00 95.75 106 ILE A C 1
ATOM 848 O O . ILE A 1 106 ? 4.821 8.287 -17.858 1.00 95.75 106 ILE A O 1
ATOM 852 N N . LEU A 1 107 ? 5.014 9.640 -19.643 1.00 96.12 107 LEU A N 1
ATOM 853 C CA . LEU A 1 107 ? 6.159 10.380 -19.120 1.00 96.12 107 LEU A CA 1
ATOM 854 C C . LEU A 1 107 ? 5.709 11.273 -17.955 1.00 96.12 107 LEU A C 1
ATOM 856 O O . LEU A 1 107 ? 4.754 12.042 -18.086 1.00 96.12 107 LEU A O 1
ATOM 860 N N . SER A 1 108 ? 6.406 11.185 -16.825 1.00 94.00 108 SER A N 1
ATOM 861 C CA . SER A 1 108 ? 6.172 12.047 -15.670 1.00 94.00 108 SER A CA 1
ATOM 862 C C . SER A 1 108 ? 6.453 13.511 -16.026 1.00 94.00 108 SER A C 1
ATOM 864 O O . SER A 1 108 ? 7.505 13.782 -16.616 1.00 94.00 108 SER A O 1
ATOM 866 N N . PRO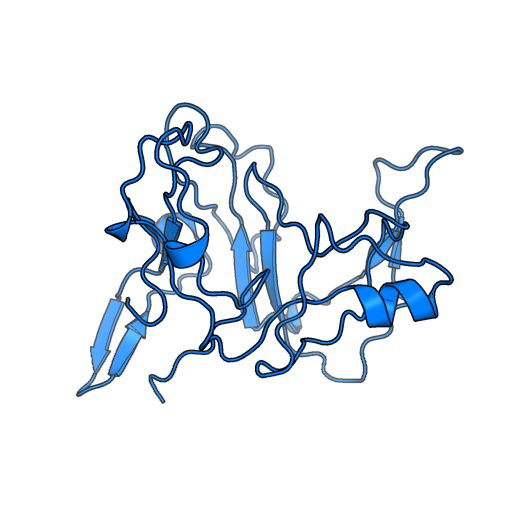 A 1 109 ? 5.617 14.472 -15.586 1.00 91.81 109 PRO A N 1
ATOM 867 C CA . PRO A 1 109 ? 5.914 15.901 -15.699 1.00 91.81 109 PRO A CA 1
ATOM 868 C C . PRO A 1 109 ? 7.214 16.329 -15.002 1.00 91.81 109 PRO A C 1
ATOM 870 O O . PRO A 1 109 ? 7.762 17.374 -15.332 1.00 91.81 109 PRO A O 1
ATOM 873 N N . SER A 1 110 ? 7.712 15.538 -14.043 1.00 90.06 110 SER A N 1
ATOM 874 C CA . SER A 1 110 ? 8.985 15.785 -13.351 1.00 90.06 110 SER A CA 1
ATOM 875 C C . SER A 1 110 ? 10.220 15.286 -14.110 1.00 90.06 110 SER A C 1
ATOM 877 O O . SER A 1 110 ? 11.340 15.451 -13.627 1.00 90.06 110 SER A O 1
ATOM 879 N N . SER A 1 111 ? 10.037 14.660 -15.275 1.00 93.00 111 SER A N 1
ATOM 880 C CA . SER A 1 111 ? 11.139 14.130 -16.078 1.00 93.00 111 SER A CA 1
ATOM 881 C C . SER A 1 111 ? 12.025 15.243 -16.632 1.00 93.00 111 SER A C 1
ATOM 883 O O . SER A 1 111 ? 11.542 16.288 -17.068 1.00 93.00 111 SER A O 1
ATOM 885 N N . THR A 1 112 ? 13.329 14.990 -16.689 1.00 93.69 112 THR A N 1
ATOM 886 C CA . THR A 1 112 ? 14.321 15.866 -17.326 1.00 93.69 112 THR A CA 1
ATOM 887 C C . THR A 1 112 ? 14.978 15.147 -18.511 1.00 93.69 112 THR A C 1
ATOM 889 O O . THR A 1 112 ? 14.868 13.923 -18.622 1.00 93.69 112 THR A O 1
ATOM 892 N N . PRO A 1 113 ? 15.702 15.854 -19.405 1.00 92.62 113 PRO A N 1
ATOM 893 C CA . PRO A 1 113 ? 16.407 15.209 -20.518 1.00 92.62 113 PRO A CA 1
ATOM 894 C C . PRO A 1 113 ? 17.405 14.123 -20.092 1.00 92.62 113 PRO A C 1
ATOM 896 O O . PRO A 1 113 ? 17.669 13.205 -20.859 1.00 92.62 113 PRO A O 1
ATOM 899 N N . THR A 1 114 ? 17.953 14.223 -18.878 1.00 92.12 114 THR A N 1
ATOM 900 C CA . THR A 1 114 ? 18.921 13.268 -18.319 1.00 92.12 114 THR A CA 1
ATOM 901 C C . THR A 1 114 ? 18.299 12.275 -17.339 1.00 92.12 114 THR A C 1
ATOM 903 O O . THR A 1 114 ? 18.991 11.368 -16.887 1.00 92.12 114 THR A O 1
ATOM 906 N N . ASN A 1 115 ? 17.017 12.431 -16.998 1.00 90.12 115 ASN A N 1
ATOM 907 C CA . ASN A 1 115 ? 16.308 11.558 -16.070 1.00 90.12 115 ASN A CA 1
ATOM 908 C C . ASN A 1 115 ? 14.825 11.463 -16.453 1.00 90.12 115 ASN A C 1
ATOM 910 O O . ASN A 1 115 ? 14.002 12.277 -16.028 1.00 90.12 115 ASN A O 1
ATOM 914 N N . GLN A 1 116 ? 14.493 10.476 -17.282 1.00 93.06 116 GLN A N 1
ATOM 915 C CA . GLN A 1 116 ? 13.123 10.224 -17.718 1.00 93.06 116 GLN A CA 1
ATOM 916 C C . GLN A 1 116 ? 12.445 9.224 -16.784 1.00 93.06 116 GLN A C 1
ATOM 918 O O . GLN A 1 116 ? 12.940 8.115 -16.598 1.00 93.06 116 GLN A O 1
ATOM 923 N N . ILE A 1 117 ? 11.299 9.605 -16.222 1.00 93.81 117 ILE A N 1
ATOM 924 C CA . ILE A 1 117 ? 10.490 8.741 -15.361 1.00 93.81 117 ILE A CA 1
ATOM 925 C C . ILE A 1 117 ? 9.191 8.439 -16.091 1.00 93.81 117 ILE A C 1
ATOM 927 O O . ILE A 1 117 ? 8.471 9.354 -16.488 1.00 93.81 117 ILE A O 1
ATOM 931 N N . TYR A 1 118 ? 8.875 7.159 -16.231 1.00 94.81 118 TYR A N 1
ATOM 932 C CA . TYR A 1 118 ? 7.628 6.699 -16.824 1.00 94.81 118 TYR A CA 1
ATOM 933 C C . TYR A 1 118 ? 6.732 6.112 -15.731 1.00 94.81 118 TYR A C 1
ATOM 935 O O . TYR A 1 118 ? 7.206 5.442 -14.816 1.00 94.81 118 TYR A O 1
ATOM 943 N N . TYR A 1 119 ? 5.435 6.392 -15.811 1.00 94.19 119 TYR A N 1
ATOM 944 C CA . TYR A 1 119 ? 4.426 5.813 -14.932 1.00 94.19 119 TYR A CA 1
ATOM 945 C C . TYR A 1 119 ? 3.473 4.944 -15.735 1.00 94.19 119 TYR A C 1
ATOM 947 O O . TYR A 1 119 ? 3.017 5.333 -16.811 1.00 94.19 119 TYR A O 1
ATOM 955 N N . LEU A 1 120 ? 3.150 3.773 -15.197 1.00 95.12 120 LEU A N 1
ATOM 956 C CA . LEU A 1 120 ? 2.172 2.873 -15.786 1.00 95.12 120 LEU A CA 1
ATOM 957 C C . LEU A 1 120 ? 0.768 3.495 -15.751 1.00 95.12 120 LEU A C 1
ATOM 959 O O . LEU A 1 120 ? 0.336 4.022 -14.723 1.00 95.12 120 LEU A O 1
ATOM 963 N N . LYS A 1 121 ? 0.030 3.423 -16.864 1.00 94.50 121 LYS A N 1
ATOM 964 C CA . LYS A 1 121 ? -1.356 3.902 -16.914 1.00 94.50 121 LYS A CA 1
ATOM 965 C C . LYS A 1 121 ? -2.310 2.842 -16.378 1.00 94.50 121 LYS A C 1
ATOM 967 O O . LYS A 1 121 ? -2.451 1.776 -16.969 1.00 94.50 121 LYS A O 1
ATOM 972 N N . ILE A 1 122 ? -3.053 3.184 -15.327 1.00 94.75 122 ILE A N 1
ATOM 973 C CA . ILE A 1 122 ? -4.142 2.354 -14.799 1.00 94.75 122 ILE A CA 1
ATOM 974 C C . ILE A 1 122 ? -5.491 3.019 -15.113 1.00 94.75 122 ILE A C 1
ATOM 976 O O . ILE A 1 122 ? -5.732 4.148 -14.677 1.00 94.75 122 ILE A O 1
ATOM 980 N N . PRO A 1 123 ? -6.397 2.363 -15.865 1.00 94.00 123 PRO A N 1
ATOM 981 C CA . PRO A 1 123 ? -7.738 2.889 -16.090 1.00 94.00 123 PRO A CA 1
ATOM 982 C C . PRO A 1 123 ? -8.510 3.012 -14.773 1.00 94.00 123 PRO A C 1
ATOM 984 O O . PRO A 1 123 ? -8.685 2.024 -14.066 1.00 94.00 123 PRO A O 1
ATOM 987 N N . VAL A 1 124 ? -9.048 4.201 -14.481 1.00 94.88 124 VAL A N 1
ATOM 988 C CA . VAL A 1 124 ? -9.808 4.460 -13.239 1.00 94.88 124 VAL A CA 1
ATOM 989 C C . VAL A 1 124 ? -10.967 3.476 -13.054 1.00 94.88 124 VAL A C 1
ATOM 991 O O . VAL A 1 124 ? -11.211 3.023 -11.946 1.00 94.88 124 VAL A O 1
ATOM 994 N N . LYS A 1 125 ? -11.641 3.085 -14.144 1.00 94.25 125 LYS A N 1
ATOM 995 C CA . LYS A 1 125 ? -12.751 2.117 -14.115 1.00 94.25 125 LYS A CA 1
ATOM 996 C C . LYS A 1 125 ? -12.362 0.708 -13.632 1.00 94.25 125 LYS A C 1
ATOM 998 O O . LYS A 1 125 ? -13.247 -0.062 -13.288 1.00 94.25 125 LYS A O 1
ATOM 1003 N N . ASN A 1 126 ? -11.071 0.373 -13.638 1.00 95.94 126 ASN A N 1
ATOM 1004 C CA . ASN A 1 126 ? -10.568 -0.937 -13.222 1.00 95.94 126 ASN A CA 1
ATOM 1005 C C . ASN A 1 126 ? -10.165 -0.954 -11.737 1.00 95.94 126 ASN A C 1
ATOM 1007 O O . ASN A 1 126 ? -9.840 -2.020 -11.209 1.00 95.94 126 ASN A O 1
ATOM 1011 N N . ILE A 1 127 ? -10.136 0.208 -11.077 1.00 97.38 127 ILE A N 1
ATOM 1012 C CA . ILE A 1 127 ? -9.791 0.330 -9.660 1.00 97.38 127 ILE A CA 1
ATOM 1013 C C . ILE A 1 127 ? -10.962 -0.192 -8.825 1.00 97.38 127 ILE A C 1
ATOM 1015 O O . ILE A 1 127 ? -12.108 0.198 -9.031 1.00 97.38 127 ILE A O 1
ATOM 1019 N N . ILE A 1 128 ? -10.651 -1.107 -7.912 1.00 97.38 128 ILE A N 1
ATOM 1020 C CA . ILE A 1 128 ? -11.579 -1.691 -6.943 1.00 97.38 128 ILE A CA 1
ATOM 1021 C C . ILE A 1 128 ? -11.641 -0.810 -5.697 1.00 97.38 128 ILE A C 1
ATOM 1023 O O . ILE A 1 128 ? -12.722 -0.605 -5.164 1.00 97.38 128 ILE A O 1
ATOM 1027 N N . ASP A 1 129 ? -10.483 -0.334 -5.237 1.00 97.75 129 ASP A N 1
ATOM 1028 C CA . ASP A 1 129 ? -10.333 0.429 -3.998 1.00 97.75 129 ASP A CA 1
ATOM 1029 C C . ASP A 1 129 ? -9.046 1.270 -4.049 1.00 97.75 129 ASP A C 1
ATOM 1031 O O . ASP A 1 129 ? -8.096 0.920 -4.762 1.00 97.75 129 ASP A O 1
ATOM 1035 N N . GLY A 1 130 ? -8.997 2.365 -3.297 1.00 97.44 130 GLY A N 1
ATOM 1036 C CA . GLY A 1 130 ? -7.826 3.225 -3.204 1.00 97.44 130 GLY A CA 1
ATOM 1037 C C . GLY A 1 130 ? -7.764 4.024 -1.909 1.00 97.44 130 GLY A C 1
ATOM 1038 O O . GLY A 1 130 ? -8.777 4.419 -1.344 1.00 97.44 130 GLY A O 1
ATOM 1039 N N . VAL A 1 131 ? -6.540 4.270 -1.450 1.00 97.50 131 VAL A N 1
ATOM 1040 C CA . VAL A 1 131 ? -6.241 5.110 -0.288 1.00 97.50 131 VAL A CA 1
ATOM 1041 C C . VAL A 1 131 ? -5.095 6.054 -0.638 1.00 97.50 131 VAL A C 1
ATOM 1043 O O . VAL A 1 131 ? -4.006 5.620 -1.025 1.00 97.50 131 VAL A O 1
ATOM 1046 N N . ASP A 1 132 ? -5.331 7.360 -0.538 1.00 96.81 132 ASP A N 1
ATOM 1047 C CA . ASP A 1 132 ? -4.282 8.377 -0.644 1.00 96.81 132 ASP A CA 1
ATOM 1048 C C . ASP A 1 132 ? -3.820 8.760 0.763 1.00 96.81 132 ASP A C 1
ATOM 1050 O O . ASP A 1 132 ? -4.602 9.268 1.570 1.00 96.81 132 ASP A O 1
ATOM 1054 N N . ILE A 1 133 ? -2.552 8.502 1.074 1.00 96.06 133 ILE A N 1
ATOM 1055 C CA . ILE A 1 133 ? -1.951 8.831 2.367 1.00 96.06 133 ILE A CA 1
AT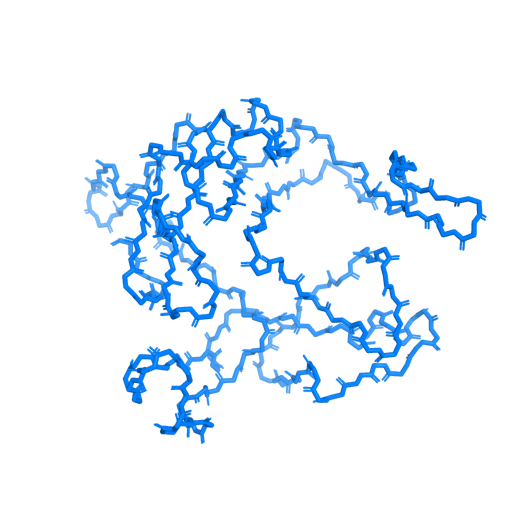OM 1056 C C . ILE A 1 133 ? -0.968 9.972 2.146 1.00 96.06 133 ILE A C 1
ATOM 1058 O O . ILE A 1 133 ? -0.103 9.892 1.270 1.00 96.06 133 ILE A O 1
ATOM 1062 N N . LEU A 1 134 ? -1.090 11.029 2.943 1.00 95.31 134 LEU A N 1
ATOM 1063 C CA . LEU A 1 134 ? -0.179 12.171 2.931 1.00 95.31 134 LEU A CA 1
ATOM 1064 C C . LEU A 1 134 ? 0.460 12.360 4.308 1.00 95.31 134 LEU A C 1
ATOM 1066 O O . LEU A 1 134 ? 0.011 11.792 5.302 1.00 95.31 134 LEU A O 1
ATOM 1070 N N . ASP A 1 135 ? 1.510 13.177 4.343 1.00 94.38 135 ASP A N 1
ATOM 1071 C CA . ASP A 1 135 ? 2.360 13.353 5.521 1.00 94.38 135 ASP A CA 1
ATOM 1072 C C . ASP A 1 135 ? 1.574 13.817 6.758 1.00 94.38 135 ASP A C 1
ATOM 1074 O O . ASP A 1 135 ? 1.740 13.278 7.851 1.00 94.38 135 ASP A O 1
ATOM 1078 N N . ASN A 1 136 ? 0.686 14.800 6.579 1.00 95.19 136 ASN A N 1
ATOM 1079 C CA . ASN A 1 136 ? -0.074 15.418 7.662 1.00 95.19 136 ASN A CA 1
ATOM 1080 C C . ASN A 1 136 ? -1.324 16.153 7.142 1.00 95.19 136 ASN A C 1
ATOM 1082 O O . ASN A 1 136 ? -1.569 16.221 5.935 1.00 95.19 136 ASN A O 1
ATOM 1086 N N . SER A 1 137 ? -2.103 16.750 8.049 1.00 95.88 137 SER A N 1
ATOM 1087 C CA . SER A 1 137 ? -3.380 17.408 7.721 1.00 95.88 137 SER A CA 1
ATOM 1088 C C . SER A 1 137 ? -3.264 18.606 6.764 1.00 95.88 137 SER A C 1
ATOM 1090 O O . SER A 1 137 ? -4.215 18.914 6.044 1.00 95.88 137 SER A O 1
ATOM 1092 N N . SER A 1 138 ? -2.100 19.260 6.691 1.00 95.44 138 SER A N 1
ATOM 1093 C CA . SER A 1 138 ? -1.858 20.413 5.808 1.00 95.44 138 SER A CA 1
ATOM 1094 C C . SER A 1 138 ? -1.425 20.027 4.388 1.00 95.44 138 SER A C 1
ATOM 1096 O O . SER A 1 138 ? -1.305 20.885 3.512 1.00 95.44 138 SER A O 1
ATOM 1098 N N . ALA A 1 139 ? -1.224 18.733 4.121 1.00 94.81 139 ALA A N 1
ATOM 1099 C CA . ALA A 1 139 ? -0.628 18.252 2.880 1.00 94.81 139 ALA A CA 1
ATOM 1100 C C . ALA A 1 139 ? -1.608 18.143 1.696 1.00 94.81 139 ALA A C 1
ATOM 1102 O O . ALA A 1 139 ? -1.219 17.646 0.645 1.00 94.81 139 ALA A O 1
ATOM 1103 N N . ALA A 1 140 ? -2.849 18.630 1.811 1.00 95.19 140 ALA A N 1
ATOM 1104 C CA . ALA A 1 140 ? -3.907 18.454 0.805 1.00 95.19 140 ALA A CA 1
ATOM 1105 C C . ALA A 1 140 ? -3.502 18.840 -0.635 1.00 95.19 140 ALA A C 1
ATOM 1107 O O . ALA A 1 140 ? -3.939 18.203 -1.594 1.00 95.19 140 ALA A O 1
ATOM 1108 N N . ALA A 1 141 ? -2.635 19.847 -0.795 1.00 94.94 141 ALA A N 1
ATOM 1109 C CA . ALA A 1 141 ? -2.106 20.277 -2.093 1.00 94.94 141 ALA A CA 1
ATOM 1110 C C . ALA A 1 141 ? -1.268 19.201 -2.817 1.00 94.94 141 ALA A C 1
ATOM 1112 O O . ALA A 1 141 ? -1.040 19.310 -4.020 1.00 94.94 141 ALA A O 1
ATOM 1113 N N . PHE A 1 142 ? -0.826 18.164 -2.100 1.00 93.38 142 PHE A N 1
ATOM 1114 C CA . PHE A 1 142 ? -0.031 17.048 -2.610 1.00 93.38 142 PHE A CA 1
ATOM 1115 C C . PHE A 1 142 ? -0.854 15.779 -2.862 1.00 93.38 142 PHE A C 1
ATOM 1117 O O . PHE A 1 142 ? -0.260 14.719 -3.070 1.00 93.38 142 PHE A O 1
ATOM 1124 N N . LYS A 1 143 ? -2.196 15.850 -2.856 1.00 94.25 143 LYS A N 1
ATOM 1125 C CA . LYS A 1 143 ? -3.037 14.724 -3.297 1.00 94.25 143 LYS A CA 1
ATOM 1126 C C . LYS A 1 143 ? -2.657 14.299 -4.713 1.00 94.25 143 LYS A C 1
ATOM 1128 O O . LYS A 1 143 ? -2.459 15.132 -5.598 1.00 94.25 143 LYS A O 1
ATOM 1133 N N . ARG A 1 144 ? -2.604 12.987 -4.929 1.00 90.06 144 ARG A N 1
ATOM 1134 C CA . ARG A 1 144 ? -2.209 12.384 -6.218 1.00 90.06 144 ARG A CA 1
ATOM 1135 C C . ARG A 1 144 ? -3.310 11.516 -6.801 1.00 90.06 144 ARG A C 1
ATOM 1137 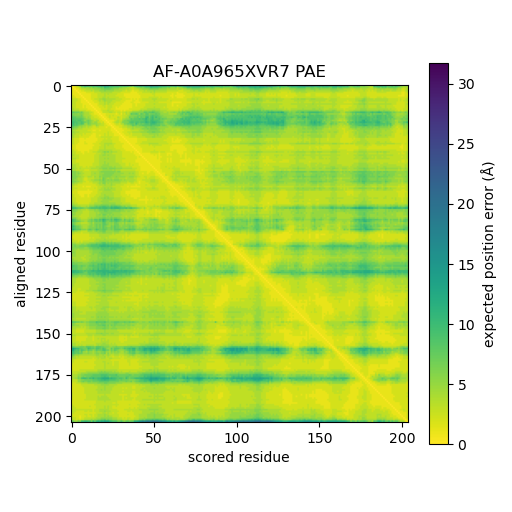O O . ARG A 1 144 ? -3.349 11.301 -8.010 1.00 90.06 144 ARG A O 1
ATOM 1144 N N . MET A 1 145 ? -4.198 11.005 -5.953 1.00 93.62 145 MET A N 1
ATOM 1145 C CA . MET A 1 145 ? -5.261 10.113 -6.379 1.00 93.62 145 MET A CA 1
ATOM 1146 C C . MET A 1 145 ? -6.433 10.889 -6.985 1.00 93.62 145 MET A C 1
ATOM 1148 O O . MET A 1 145 ? -6.828 11.946 -6.492 1.00 93.62 145 MET A O 1
ATOM 1152 N N . ASN A 1 146 ? -6.999 10.348 -8.065 1.00 92.81 146 ASN A N 1
ATOM 1153 C CA . ASN A 1 146 ? -8.193 10.896 -8.701 1.00 92.81 146 ASN A CA 1
ATOM 1154 C C . ASN A 1 146 ? -9.361 10.921 -7.699 1.00 92.81 146 ASN A C 1
ATOM 1156 O O . ASN A 1 146 ? -9.605 9.923 -7.027 1.00 92.81 146 ASN A O 1
ATOM 1160 N N . SER A 1 147 ? -10.125 12.015 -7.650 1.00 95.12 147 SER A N 1
ATOM 1161 C CA . SER A 1 147 ? -11.256 12.168 -6.721 1.00 95.12 147 SER A CA 1
ATOM 1162 C C . SER A 1 147 ? -12.404 11.183 -6.950 1.00 95.12 147 SER A C 1
ATOM 1164 O O . SER A 1 147 ? -13.234 11.005 -6.069 1.00 95.12 147 SER A O 1
ATOM 1166 N N . LYS A 1 148 ? -12.462 10.521 -8.112 1.00 95.50 148 LYS A N 1
ATOM 1167 C CA . LYS A 1 148 ? -13.383 9.398 -8.351 1.00 95.50 148 LYS A CA 1
ATOM 1168 C C . LYS A 1 148 ? -12.994 8.125 -7.595 1.00 95.50 148 LYS A C 1
ATOM 1170 O O . LYS A 1 148 ? -13.832 7.242 -7.485 1.00 95.50 148 LYS A O 1
ATOM 1175 N N . VAL A 1 149 ? -11.739 8.021 -7.162 1.00 97.81 149 VAL A N 1
ATOM 1176 C CA . VAL A 1 149 ? -11.207 6.893 -6.386 1.00 97.81 149 VAL A CA 1
ATOM 1177 C C . VAL A 1 149 ? -11.146 7.271 -4.911 1.00 97.81 149 VAL A C 1
ATOM 1179 O O . VAL A 1 149 ? -11.671 6.551 -4.080 1.00 97.81 149 VAL A O 1
ATOM 1182 N N . ASP A 1 150 ? -10.555 8.426 -4.599 1.00 98.25 150 ASP A N 1
ATOM 1183 C CA . ASP A 1 150 ? -10.472 8.936 -3.232 1.00 98.25 150 ASP A CA 1
ATOM 1184 C C . ASP A 1 150 ? -10.564 10.463 -3.232 1.00 98.25 150 ASP A C 1
ATOM 1186 O O . ASP A 1 150 ? -9.655 11.169 -3.692 1.00 98.25 150 ASP A O 1
ATOM 1190 N N . VAL A 1 151 ? -11.689 10.974 -2.730 1.00 97.56 151 VAL A N 1
ATOM 1191 C CA . VAL A 1 151 ? -11.965 12.412 -2.616 1.00 97.56 151 VAL A CA 1
ATOM 1192 C C . VAL A 1 151 ? -11.034 13.073 -1.599 1.00 97.56 151 VAL A C 1
ATOM 1194 O O . VAL A 1 151 ? -10.622 14.217 -1.801 1.00 97.56 151 VAL A O 1
ATOM 1197 N N . GLY A 1 152 ? -10.711 12.368 -0.517 1.00 97.38 152 GLY A N 1
ATOM 1198 C CA . GLY A 1 152 ? -9.939 12.883 0.607 1.00 97.38 152 GLY A CA 1
ATOM 1199 C C . GLY A 1 152 ? -8.528 12.321 0.639 1.00 97.38 152 GLY A C 1
ATOM 1200 O O . GLY A 1 152 ? -7.958 11.940 -0.378 1.00 97.38 152 GLY A O 1
ATOM 1201 N N . PHE A 1 153 ? -7.932 12.323 1.820 1.00 97.88 153 PHE A N 1
ATOM 1202 C CA . PHE A 1 153 ? -6.676 11.635 2.093 1.00 97.88 153 PHE A CA 1
ATOM 1203 C C . PHE A 1 153 ? -6.606 11.299 3.582 1.00 97.88 153 PHE A C 1
ATOM 1205 O O . PHE A 1 153 ? -7.224 11.972 4.414 1.00 97.88 153 PHE A O 1
ATOM 1212 N N . ALA A 1 154 ? -5.866 10.254 3.920 1.00 97.25 154 ALA A N 1
ATOM 1213 C CA . ALA A 1 154 ? -5.559 9.906 5.297 1.00 97.25 154 ALA A CA 1
ATOM 1214 C C . ALA A 1 154 ? -4.156 10.393 5.683 1.00 97.25 154 ALA A C 1
ATOM 1216 O O . ALA A 1 154 ? -3.303 10.653 4.835 1.00 97.25 154 ALA A O 1
ATOM 1217 N N . TYR A 1 155 ? -3.921 10.509 6.984 1.00 96.44 155 TYR A N 1
ATOM 1218 C CA . TYR A 1 155 ? -2.624 10.823 7.572 1.00 96.44 155 TYR A CA 1
ATOM 1219 C C . TYR A 1 155 ? -2.549 10.195 8.965 1.00 96.44 155 TYR A C 1
ATOM 1221 O O . TYR A 1 155 ? -3.571 9.980 9.617 1.00 96.44 155 TYR A O 1
ATOM 1229 N N . LEU A 1 156 ? -1.335 9.906 9.429 1.00 95.62 156 LEU A N 1
ATOM 1230 C CA . LEU A 1 156 ? -1.117 9.300 10.748 1.00 95.62 156 LEU A CA 1
ATOM 1231 C C . LEU A 1 156 ? -1.120 10.338 11.876 1.00 95.62 156 LEU A C 1
ATOM 1233 O O . LEU A 1 156 ? -1.603 10.064 12.972 1.00 95.62 156 LEU A O 1
ATOM 1237 N N . LYS A 1 157 ? -0.588 11.537 11.611 1.00 94.69 157 LYS A N 1
ATOM 1238 C CA . LYS A 1 157 ? -0.544 12.658 12.557 1.00 94.69 157 LYS A CA 1
ATOM 1239 C C . LYS A 1 157 ? -1.038 13.926 11.877 1.00 94.69 157 LYS A C 1
ATOM 1241 O O . LYS A 1 157 ? -0.703 14.186 10.727 1.00 94.69 157 LYS A O 1
ATOM 1246 N N . ALA A 1 158 ? -1.866 14.697 12.579 1.00 94.88 158 ALA A N 1
ATOM 1247 C CA . ALA A 1 158 ? -2.374 15.960 12.047 1.00 94.88 158 ALA A CA 1
ATOM 1248 C C . ALA A 1 158 ? -1.263 17.014 11.944 1.00 94.88 158 ALA A C 1
ATOM 1250 O O . ALA A 1 158 ? -1.220 17.738 10.948 1.00 94.88 158 ALA A O 1
ATOM 1251 N N . ASP A 1 159 ? -0.369 17.026 12.938 1.00 92.94 159 ASP A N 1
ATOM 1252 C CA . ASP A 1 159 ? 0.756 17.944 13.074 1.00 92.94 159 ASP A CA 1
ATOM 1253 C C . ASP A 1 159 ? 2.081 17.169 13.112 1.00 92.94 159 ASP A C 1
ATOM 1255 O O . ASP A 1 159 ? 2.214 16.163 13.817 1.00 92.94 159 ASP A O 1
ATOM 1259 N N . GLY A 1 160 ? 3.082 17.672 12.386 1.00 84.62 160 GLY A N 1
ATOM 1260 C CA . GLY A 1 160 ? 4.388 17.024 12.249 1.00 84.62 160 GLY A CA 1
ATOM 1261 C C . GLY A 1 160 ? 4.362 15.751 11.392 1.00 84.62 160 GLY A C 1
ATOM 1262 O O . GLY A 1 160 ? 3.314 15.300 10.941 1.00 84.62 160 GLY A O 1
ATOM 1263 N N . GLY A 1 161 ? 5.544 15.179 11.157 1.00 81.94 161 GLY A N 1
ATOM 1264 C CA . GLY A 1 161 ? 5.694 13.943 10.388 1.00 81.94 161 GLY A CA 1
ATOM 1265 C C . GLY A 1 161 ? 5.480 12.692 11.241 1.00 81.94 161 GLY A C 1
ATOM 1266 O O . GLY A 1 161 ? 5.829 12.651 12.426 1.00 81.94 161 GLY A O 1
ATOM 1267 N N . ALA A 1 162 ? 4.949 11.636 10.629 1.00 86.75 162 ALA A N 1
ATOM 1268 C CA . ALA A 1 162 ? 4.765 10.335 11.276 1.00 86.75 162 ALA A CA 1
ATOM 1269 C C . ALA A 1 162 ? 5.898 9.333 10.991 1.00 86.75 162 ALA A C 1
ATOM 1271 O O . ALA A 1 162 ? 5.761 8.155 11.332 1.00 86.75 162 ALA A O 1
ATOM 1272 N N . PHE A 1 163 ? 7.005 9.798 10.395 1.00 84.50 163 PHE A N 1
ATOM 1273 C CA . PHE A 1 163 ? 8.142 8.974 9.978 1.00 84.50 163 PHE A CA 1
ATOM 1274 C C . PHE A 1 163 ? 8.540 7.988 11.046 1.00 84.50 163 PHE A C 1
ATOM 1276 O O . PHE A 1 163 ? 8.818 8.359 12.187 1.00 84.50 163 PHE A O 1
ATOM 1283 N N . TYR A 1 164 ? 8.524 6.729 10.619 1.00 84.56 164 TYR A N 1
ATOM 1284 C CA . TYR A 1 164 ? 8.947 5.575 11.374 1.00 84.56 164 TYR A CA 1
ATOM 1285 C C . TYR A 1 164 ? 8.202 5.365 12.723 1.00 84.56 164 TYR A C 1
ATOM 1287 O O . TYR A 1 164 ? 8.510 4.429 13.443 1.00 84.56 164 TYR A O 1
ATOM 1295 N N . SER A 1 165 ? 7.190 6.165 13.090 1.00 88.31 165 SER A N 1
ATOM 1296 C CA . SER A 1 165 ? 6.556 6.219 14.434 1.00 88.31 165 SER A CA 1
ATOM 1297 C C . SER A 1 165 ? 5.957 4.913 14.987 1.00 88.31 165 SER A C 1
ATOM 1299 O O . SER A 1 165 ? 5.446 4.897 16.108 1.00 88.31 165 SER A O 1
ATOM 1301 N N . GLY A 1 166 ? 5.966 3.838 14.198 1.00 89.12 166 GLY A N 1
ATOM 1302 C CA . GLY A 1 166 ? 5.286 2.578 14.477 1.00 89.12 166 GLY A CA 1
ATOM 1303 C C . GLY A 1 166 ? 3.766 2.675 14.354 1.00 89.12 166 GLY A C 1
ATOM 1304 O O . GLY A 1 166 ? 3.087 1.683 14.591 1.00 89.12 166 GLY A O 1
ATOM 1305 N N . MET A 1 167 ? 3.228 3.845 13.991 1.00 92.69 167 MET A N 1
ATOM 1306 C CA . MET A 1 167 ? 1.798 4.050 13.775 1.00 92.69 167 MET A CA 1
ATOM 1307 C C . MET A 1 167 ? 1.342 3.447 12.449 1.00 92.69 167 MET A C 1
ATOM 1309 O O . MET A 1 167 ? 2.128 3.266 11.517 1.00 92.69 167 MET A O 1
ATOM 1313 N N . SER A 1 168 ? 0.047 3.166 12.352 1.00 93.75 168 SER A N 1
ATOM 1314 C CA . SER A 1 168 ? -0.568 2.599 11.154 1.00 93.75 168 SER A CA 1
ATOM 1315 C C . SER A 1 168 ? -1.922 3.242 10.868 1.00 93.75 168 SER A C 1
ATOM 1317 O O . SER A 1 168 ? -2.518 3.868 11.742 1.00 93.75 168 SER A O 1
ATOM 1319 N N . LEU A 1 169 ? -2.401 3.111 9.633 1.00 95.25 169 LEU A N 1
ATOM 1320 C CA . LEU A 1 169 ? -3.762 3.478 9.256 1.00 95.25 169 LEU A CA 1
ATOM 1321 C C . LEU A 1 169 ? -4.620 2.221 9.206 1.00 95.25 169 LEU A C 1
ATOM 1323 O O . LEU A 1 169 ? -4.219 1.210 8.630 1.00 95.25 169 LEU A O 1
ATOM 1327 N N . ARG A 1 170 ? -5.828 2.308 9.755 1.00 96.75 170 ARG A N 1
ATOM 1328 C CA . ARG A 1 170 ? -6.817 1.231 9.729 1.00 96.75 170 ARG A CA 1
ATOM 1329 C C . ARG A 1 170 ? -8.147 1.754 9.223 1.00 96.75 170 ARG A C 1
ATOM 1331 O O . ARG A 1 170 ? -8.563 2.857 9.571 1.00 96.75 170 ARG A O 1
ATOM 1338 N N . ARG A 1 171 ? -8.810 0.968 8.377 1.00 97.44 171 ARG A N 1
ATOM 1339 C CA . ARG A 1 171 ? -10.152 1.297 7.898 1.00 97.44 171 ARG A CA 1
ATOM 1340 C C . ARG A 1 171 ? -11.149 1.100 9.037 1.00 97.44 171 ARG A C 1
ATOM 1342 O O . ARG A 1 171 ? -11.144 0.059 9.685 1.00 97.44 171 ARG A O 1
ATOM 1349 N N . LYS A 1 172 ? -12.000 2.094 9.266 1.00 97.50 172 LYS A N 1
ATOM 1350 C CA . LYS A 1 172 ? -13.017 2.089 10.319 1.00 97.50 172 LYS A CA 1
ATOM 1351 C C . LYS A 1 172 ? -14.073 1.030 10.032 1.00 97.50 172 LYS A C 1
ATOM 1353 O O . LYS A 1 172 ? -14.466 0.812 8.885 1.00 97.50 172 LYS A O 1
ATOM 1358 N N . GLN A 1 173 ? -14.603 0.434 11.089 1.00 96.06 173 GLN A N 1
ATOM 1359 C CA . GLN A 1 173 ? -15.796 -0.394 11.002 1.00 96.06 173 GLN A CA 1
ATOM 1360 C C . GLN A 1 173 ? -17.042 0.479 10.770 1.00 96.06 173 GLN A C 1
ATOM 1362 O O . GLN A 1 173 ? -17.257 1.468 11.468 1.00 96.06 173 GLN A O 1
ATOM 1367 N N . GLU A 1 174 ? -17.883 0.102 9.806 1.00 96.50 174 GLU A N 1
ATOM 1368 C CA . GLU A 1 174 ? -19.196 0.721 9.581 1.00 96.50 174 GLU A CA 1
ATOM 1369 C C . GLU A 1 174 ? -20.293 -0.014 10.353 1.00 96.50 174 GLU A C 1
ATOM 1371 O O . GLU A 1 174 ? -21.123 0.599 11.021 1.00 96.50 174 GLU A O 1
ATOM 1376 N N . SER A 1 175 ? -20.311 -1.345 10.260 1.00 95.19 175 SER A N 1
ATOM 1377 C CA . SER A 1 175 ? -21.319 -2.174 10.918 1.00 95.19 175 SER A CA 1
ATOM 1378 C C . SER A 1 175 ? -20.858 -3.623 11.061 1.00 95.19 175 SER A C 1
ATOM 1380 O O . SER A 1 175 ? -19.803 -4.026 10.568 1.00 95.19 175 SER A O 1
ATOM 1382 N N . THR A 1 176 ? -21.675 -4.430 11.731 1.00 93.44 176 THR A N 1
ATOM 1383 C CA . THR A 1 176 ? -21.495 -5.878 11.820 1.00 93.44 176 THR A CA 1
ATOM 1384 C C . THR A 1 176 ? -22.773 -6.553 11.338 1.00 93.44 176 THR A C 1
ATOM 1386 O O . THR A 1 176 ? -23.868 -6.207 11.777 1.00 93.44 176 THR A O 1
ATOM 1389 N N . GLN A 1 177 ? -22.641 -7.519 10.431 1.00 91.25 177 GLN A N 1
ATOM 1390 C CA . GLN A 1 177 ? -23.747 -8.324 9.917 1.00 91.25 177 GLN A CA 1
ATOM 1391 C C . GLN A 1 177 ? -23.494 -9.795 10.258 1.00 91.25 177 GLN A C 1
ATOM 1393 O O . GLN A 1 177 ? -22.713 -10.482 9.595 1.00 91.25 177 GLN A O 1
ATOM 1398 N N . GLY A 1 178 ? -24.129 -10.278 11.328 1.00 88.19 178 GLY A N 1
ATOM 1399 C CA . GLY A 1 178 ? -23.838 -11.603 11.880 1.00 88.19 178 GLY A CA 1
ATOM 1400 C C . GLY A 1 178 ? -22.400 -11.674 12.398 1.00 88.19 178 GLY A C 1
ATOM 1401 O O . GLY A 1 178 ? -22.013 -10.876 13.242 1.00 88.19 178 GLY A O 1
ATOM 1402 N N . SER A 1 179 ? -21.599 -12.606 11.879 1.00 87.38 179 SER A N 1
ATOM 1403 C CA . SER A 1 179 ? -20.172 -12.739 12.216 1.00 87.38 179 SER A CA 1
ATOM 1404 C C . SER A 1 179 ? -19.240 -11.925 11.310 1.00 87.38 179 SER A C 1
ATOM 1406 O O . SER A 1 179 ? -18.022 -12.017 11.445 1.00 87.38 179 SER A O 1
ATOM 1408 N N . ARG A 1 180 ? -19.782 -11.180 10.338 1.00 90.19 180 ARG A N 1
ATOM 1409 C CA . ARG A 1 180 ? -18.997 -10.421 9.361 1.00 90.19 180 ARG A CA 1
ATOM 1410 C C . ARG A 1 180 ? -18.922 -8.952 9.762 1.00 90.19 180 ARG A C 1
ATOM 1412 O O . ARG A 1 180 ? -19.951 -8.281 9.836 1.00 90.19 180 ARG A O 1
ATOM 1419 N N . THR A 1 181 ? -17.707 -8.435 9.895 1.00 92.19 181 THR A N 1
ATOM 1420 C CA . THR A 1 181 ? -17.465 -6.991 9.962 1.00 92.19 181 THR A CA 1
ATOM 1421 C C . THR A 1 181 ? -17.569 -6.361 8.576 1.00 92.19 181 THR A C 1
ATOM 1423 O O . THR A 1 181 ? -17.036 -6.881 7.590 1.00 92.19 181 THR A O 1
ATOM 1426 N N . ILE A 1 182 ? -18.287 -5.244 8.500 1.00 95.38 182 ILE A N 1
ATOM 1427 C CA . ILE A 1 182 ? -18.392 -4.388 7.322 1.00 95.38 182 ILE A CA 1
ATOM 1428 C C . ILE A 1 182 ? -17.534 -3.154 7.581 1.00 95.38 182 ILE A C 1
ATOM 1430 O O . ILE A 1 182 ? -17.746 -2.439 8.562 1.00 95.38 182 ILE A O 1
ATOM 1434 N N . LEU A 1 183 ? -16.546 -2.936 6.717 1.00 96.31 183 LEU A N 1
ATOM 1435 C CA . LEU A 1 183 ? -15.652 -1.787 6.789 1.00 96.31 183 LEU A CA 1
ATOM 1436 C C . LEU A 1 183 ? -16.253 -0.614 6.026 1.00 96.31 183 LEU A C 1
ATOM 1438 O O . LEU A 1 183 ? -16.883 -0.809 4.989 1.00 96.31 183 LEU A O 1
ATOM 1442 N N . LYS A 1 184 ? -16.033 0.587 6.549 1.00 97.69 184 LYS A N 1
ATOM 1443 C CA . LYS A 1 184 ? -16.509 1.824 5.954 1.00 97.69 184 LYS A CA 1
ATOM 1444 C C . LYS A 1 184 ? -15.718 2.144 4.692 1.00 97.69 184 LYS A C 1
ATOM 1446 O O . LYS A 1 184 ? -14.491 2.193 4.730 1.00 97.69 184 LYS A O 1
ATOM 1451 N N . ASP A 1 185 ? -16.439 2.397 3.612 1.00 97.50 185 ASP A N 1
ATOM 1452 C CA . ASP A 1 185 ? -15.880 2.813 2.334 1.00 97.50 185 ASP A CA 1
ATOM 1453 C C . ASP A 1 185 ? -16.821 3.832 1.687 1.00 97.50 185 ASP A C 1
ATOM 1455 O O . ASP A 1 185 ? -17.917 3.508 1.227 1.00 97.50 185 ASP A O 1
ATOM 1459 N N . THR A 1 186 ? -16.418 5.097 1.730 1.00 98.06 186 THR A N 1
ATOM 1460 C CA . THR A 1 186 ? -17.144 6.225 1.144 1.00 98.06 186 THR A CA 1
ATOM 1461 C C . THR A 1 186 ? -16.364 6.852 -0.011 1.00 98.06 186 THR A C 1
ATOM 1463 O O . THR A 1 186 ? -16.697 7.965 -0.429 1.00 98.06 186 THR A O 1
ATOM 1466 N N . ASN A 1 187 ? -15.337 6.157 -0.529 1.00 97.88 187 ASN A N 1
ATOM 1467 C CA . ASN A 1 187 ? -14.329 6.705 -1.445 1.00 97.88 187 ASN A CA 1
ATOM 1468 C C . ASN A 1 187 ? -13.728 8.020 -0.912 1.00 97.88 187 ASN A C 1
ATOM 1470 O O . ASN A 1 187 ? -13.519 8.986 -1.658 1.00 97.88 187 ASN A O 1
ATOM 1474 N N . ASN A 1 188 ? -13.521 8.101 0.407 1.00 98.31 188 ASN A N 1
ATOM 1475 C CA . ASN A 1 188 ? -12.940 9.265 1.062 1.00 98.31 188 ASN A CA 1
ATOM 1476 C C . ASN A 1 188 ? -12.122 8.834 2.281 1.00 98.31 188 ASN A C 1
ATOM 1478 O O . ASN A 1 188 ? -12.644 8.675 3.390 1.00 98.31 188 ASN A O 1
ATOM 1482 N N . SER A 1 189 ? -10.806 8.738 2.102 1.00 98.25 189 SER A N 1
ATOM 1483 C CA . SER A 1 189 ? -9.912 8.223 3.140 1.00 98.25 189 SER A CA 1
ATOM 1484 C C . SER A 1 189 ? -9.932 9.031 4.436 1.00 98.25 189 SER A C 1
ATOM 1486 O O . SER A 1 189 ? -9.719 8.465 5.508 1.00 98.25 189 SER A O 1
ATOM 1488 N N . SER A 1 190 ? -10.266 10.325 4.383 1.00 98.06 190 SER A N 1
ATOM 1489 C CA . SER A 1 190 ? -10.427 11.159 5.583 1.00 98.06 190 SER A CA 1
ATOM 1490 C C . SER A 1 190 ? -11.599 10.696 6.462 1.00 98.06 190 SER A C 1
ATOM 1492 O O . SER A 1 190 ? -11.573 10.837 7.686 1.00 98.06 190 SER A O 1
ATOM 1494 N N . ASN A 1 191 ? -12.631 10.112 5.852 1.00 98.19 191 ASN A N 1
ATOM 1495 C CA . ASN A 1 191 ? -13.803 9.583 6.544 1.00 98.19 191 ASN A CA 1
ATOM 1496 C C . ASN A 1 191 ? -13.652 8.111 6.922 1.00 98.19 191 ASN A C 1
ATOM 1498 O O . ASN A 1 191 ? -14.227 7.693 7.937 1.00 98.19 191 ASN A O 1
ATOM 1502 N N . ASP A 1 192 ? -12.918 7.358 6.108 1.00 98.50 192 ASP A N 1
ATOM 1503 C CA . ASP A 1 192 ? -12.922 5.896 6.100 1.00 98.50 192 ASP A CA 1
ATOM 1504 C C . ASP A 1 192 ? -11.802 5.297 6.946 1.00 98.50 192 ASP A C 1
ATOM 1506 O O . ASP A 1 192 ? -11.962 4.195 7.460 1.00 98.50 192 ASP A O 1
ATOM 1510 N N . PHE A 1 193 ? -10.706 6.028 7.166 1.00 98.06 193 PHE A N 1
ATOM 1511 C CA . PHE A 1 193 ? -9.558 5.550 7.936 1.00 98.06 193 PHE A CA 1
ATOM 1512 C C . PHE A 1 193 ? -9.367 6.304 9.254 1.00 98.06 193 PHE A C 1
ATOM 1514 O O . PHE A 1 193 ? -9.790 7.451 9.432 1.00 98.06 193 PHE A O 1
ATOM 1521 N N . GLU A 1 194 ? -8.733 5.626 10.201 1.00 97.12 194 GLU A N 1
ATOM 1522 C CA . GLU A 1 194 ? -8.218 6.168 11.454 1.00 97.12 194 GLU A CA 1
ATOM 1523 C C . GLU A 1 194 ? -6.734 5.833 11.605 1.00 97.12 194 GLU A C 1
ATOM 1525 O O . GLU A 1 194 ? -6.267 4.790 11.142 1.00 97.12 194 GLU A O 1
ATOM 1530 N N . ALA A 1 195 ? -5.996 6.723 12.264 1.00 96.69 195 ALA A N 1
ATOM 1531 C CA . ALA A 1 195 ? -4.649 6.429 12.717 1.00 96.69 195 ALA A CA 1
ATOM 1532 C C . ALA A 1 195 ? -4.722 5.617 14.011 1.00 96.69 195 ALA A C 1
ATOM 1534 O O . ALA A 1 195 ? -5.437 5.985 14.943 1.00 96.69 195 ALA A O 1
ATOM 1535 N N . ILE A 1 196 ? -3.962 4.532 14.068 1.00 95.75 196 ILE A N 1
ATOM 1536 C CA . ILE A 1 196 ? -3.808 3.692 15.249 1.00 95.75 196 ILE A CA 1
ATOM 1537 C C . ILE A 1 196 ? -2.353 3.706 15.696 1.00 95.75 196 ILE A C 1
ATOM 1539 O O . ILE A 1 196 ? -1.434 3.851 14.885 1.00 95.75 196 ILE A O 1
ATOM 1543 N N . GLU A 1 197 ? -2.144 3.555 17.001 1.00 92.62 197 GLU A N 1
ATOM 1544 C CA . GLU A 1 197 ? -0.805 3.632 17.582 1.00 92.62 197 GLU A CA 1
ATOM 1545 C C . GLU A 1 197 ? 0.119 2.549 17.035 1.00 92.62 197 GLU A C 1
ATOM 1547 O O . GLU A 1 197 ? 1.300 2.825 16.846 1.00 92.62 197 GLU A O 1
ATOM 1552 N N . ARG A 1 198 ? -0.410 1.353 16.745 1.00 92.69 198 ARG A N 1
ATOM 1553 C CA . ARG A 1 198 ? 0.353 0.197 16.264 1.00 92.69 198 ARG A CA 1
ATOM 1554 C C . ARG A 1 198 ? -0.410 -0.581 15.201 1.00 92.69 198 ARG A C 1
ATOM 1556 O O . ARG A 1 198 ? -1.633 -0.679 15.299 1.00 92.69 198 ARG A O 1
ATOM 1563 N N . PRO A 1 199 ? 0.273 -1.157 14.201 1.00 93.12 199 PRO A N 1
ATOM 1564 C CA . PRO A 1 199 ? -0.367 -2.015 13.216 1.00 93.12 199 PRO A CA 1
ATOM 1565 C C . PRO A 1 199 ? -0.999 -3.242 13.881 1.00 93.12 199 PRO A C 1
ATOM 1567 O O . PRO A 1 199 ? -0.415 -3.867 14.761 1.00 93.12 199 PRO A O 1
ATOM 1570 N N . THR A 1 200 ? -2.193 -3.613 13.423 1.00 93.62 200 THR A N 1
ATOM 1571 C CA . THR A 1 200 ? -2.922 -4.795 13.906 1.00 93.62 200 THR A CA 1
ATOM 1572 C C . THR A 1 200 ? -3.388 -5.644 12.719 1.00 93.62 200 THR A C 1
ATOM 1574 O O . THR A 1 200 ? -4.573 -5.647 12.384 1.00 93.62 200 THR A O 1
ATOM 1577 N N . PRO A 1 201 ? -2.474 -6.351 12.020 1.00 92.75 201 PRO A N 1
ATOM 1578 C CA . PRO A 1 201 ? -2.838 -7.172 10.867 1.00 92.75 201 PRO A CA 1
ATOM 1579 C C . PRO A 1 201 ? -3.991 -8.129 11.191 1.00 92.75 201 PRO A C 1
ATOM 1581 O O . PRO A 1 201 ? -4.073 -8.659 12.299 1.00 92.75 201 PRO A O 1
ATOM 1584 N N . ARG A 1 202 ? -4.890 -8.341 10.221 1.00 90.25 202 ARG A N 1
ATOM 1585 C CA . ARG A 1 202 ? -6.105 -9.175 10.348 1.00 90.25 202 ARG A CA 1
ATOM 1586 C C . ARG A 1 202 ? -7.122 -8.705 11.405 1.00 90.25 202 ARG A C 1
ATOM 1588 O O . ARG A 1 202 ? -8.077 -9.428 11.669 1.00 90.25 202 ARG A O 1
ATOM 1595 N N . ASN A 1 203 ? -6.956 -7.507 11.965 1.00 87.06 203 ASN A N 1
ATOM 1596 C CA . ASN A 1 203 ? -7.934 -6.871 12.842 1.00 87.06 203 ASN A CA 1
ATOM 1597 C C . ASN A 1 203 ? -8.493 -5.602 12.187 1.00 87.06 203 ASN A C 1
ATOM 1599 O O . ASN A 1 203 ? -7.856 -4.992 11.324 1.00 87.06 203 ASN A O 1
ATOM 1603 N N . TYR A 1 204 ? -9.696 -5.222 12.603 1.00 80.31 204 TYR A N 1
ATOM 1604 C CA . TYR A 1 204 ? -10.447 -4.064 12.123 1.00 80.31 204 TYR A CA 1
ATOM 1605 C C . TYR A 1 204 ? -11.073 -3.319 13.297 1.00 80.31 204 TYR A C 1
ATOM 1607 O O . TYR A 1 204 ? -11.422 -3.993 14.293 1.00 80.31 204 TYR A O 1
#

Mean predicted aligned error: 4.0 Å

Sequence (204 aa):
PGQSIVIAFDAINFKENFNPNNWAGLTLEDYLDLSTADFEMYAFPFLESKGFTGNSFFDIDNPSVPNVDILYMYNASNNAFFRLNDYGPGLILFRPETTLDVENTILSPSSTPTNQIYYLKIPVKNIIDGVDILDNSSAAAFKRMNSKVDVGFAYLKADGGAFYSGMSLRRKQESTQGSRTILKDTNNSSNDFEAIERPTPRNY

Radius of gyration: 18.26 Å; Cα contacts (8 Å, |Δi|>4): 362; chains: 1; bounding box: 45×41×45 Å

pLDDT: mean 93.29, std 4.02, range [80.31, 98.5]

Solvent-accessible surface area (backbone atoms only — not comparable to full-atom values): 12401 Å² total; per-residue (Å²): 134,78,78,78,85,45,73,31,60,52,27,42,52,43,50,83,68,61,56,88,83,45,95,58,74,59,54,66,85,73,43,53,72,31,58,77,33,68,23,19,46,52,47,45,73,50,30,45,77,72,75,27,81,33,42,71,91,79,47,52,84,38,91,91,37,52,66,50,84,73,81,78,70,79,69,76,43,42,84,43,56,92,73,74,50,79,58,39,39,74,48,72,45,66,55,72,96,57,86,80,64,74,81,50,52,44,76,43,91,86,41,45,100,92,49,78,43,55,42,74,69,74,64,74,90,35,49,76,46,50,43,31,31,35,40,24,68,83,42,68,91,70,69,80,59,57,59,92,46,18,62,45,44,31,46,69,25,68,72,63,77,51,68,80,52,54,56,29,80,44,58,35,72,66,50,70,61,88,95,33,73,36,66,40,79,76,47,24,25,56,78,18,44,42,54,38,76,55,73,54,86,94,61,113